Protein AF-0000000080331037 (afdb_homodimer)

Solvent-accessible surface area (backbone atoms only — not comparable to full-atom values): 15754 Å² total; per-residue (Å²): 131,96,55,60,88,68,38,43,70,21,78,83,81,69,44,78,41,51,54,84,48,36,45,81,24,84,86,36,93,84,35,42,45,84,40,35,49,70,56,44,50,52,52,47,52,46,49,48,40,32,72,73,62,70,38,52,64,68,58,50,52,48,53,33,56,62,38,72,45,22,8,64,44,77,64,66,49,57,38,75,34,81,37,58,38,89,85,80,52,50,70,77,51,41,20,23,68,45,52,49,50,21,40,58,44,43,64,74,32,40,65,31,24,42,34,45,20,33,41,71,73,67,54,58,66,55,56,67,74,47,62,101,81,66,78,81,68,86,130,130,95,55,61,89,68,37,43,71,20,80,84,82,69,44,77,40,54,55,84,49,37,45,80,23,84,86,36,95,84,34,42,44,84,42,35,46,70,56,44,52,52,52,47,52,46,49,47,40,31,72,72,59,71,38,50,67,67,56,50,51,49,52,32,53,62,38,71,44,22,8,62,46,77,64,67,49,58,39,76,34,80,38,57,38,89,86,79,50,49,69,74,51,41,19,23,69,45,54,49,50,20,40,58,44,44,65,74,34,39,64,31,25,43,33,44,21,33,40,71,72,68,54,59,66,53,60,66,74,50,57,99,73,64,74,81,71,84,128

Sequence (278 aa):
METPEGHKFCRSCGEVKPHSEWHRNATASDGLSTSCKVCRAAKGRAGHLKRQYGMTEAERDEMIASQGGVCCVCLSAPATQVDHCHETGRVRGVLCFNCNSAIGKLGDDPGAARRVADYLEGNVWKPTLVAPGVYQLPSMETPEGHKFCRSCGEVKPHSEWHRNATASDGLSTSCKVCRAAKGRAGHLKRQYGMTEAERDEMIASQGGVCCVCLSAPATQVDHCHETGRVRGVLCFNCNSAIGKLGDDPGAARRVADYLEGNVWKPTLVAPGVYQLPS

InterPro domains:
  IPR004211 Recombination endonuclease VII [PF02945] (48-121)
  IPR038563 Recombination endonuclease VII superfamily [G3DSA:3.40.1800.10] (53-123)
  IPR044925 His-Me finger superfamily [SSF54060] (50-123)

Foldseek 3Di:
DDAPPQWDAAPQVGDIGGQVQFDADCPDPVRTDNHGVVVVVVVVVQVVCCVQQVDGPVRQVVLCVVLVQAAVPPSPHGFDAFAADPVPSHTDGTHDPVVNVVCVVQVVDVVSVVQVVCVVVVVHPPVPPPDPDDPDDDD/DDAPPQWDAAPQVGDIGGQVQFDADCPDPVRTDNHGVVVVVVVVVQVVCCVQQVDGPVRQVVLCVVLVQAAVPPSPHGFDAFAADPVPSHTDGTHDPVVNVVCVVQVVDVVSVVQVVCVVVVVHPPPPPPPVDDPDDDD

Nearest PDB structures (foldseek):
  1zbd-assembly1_B  TM=6.860E-01  e=5.831E+00  Rattus norvegicus
  8jdm-assembly1_b  TM=3.999E-01  e=4.735E+00  Homo sapiens
  7pkq-assembly1_p  TM=2.664E-01  e=9.480E+00  Chlamydomonas reinhardtii
  1zbd-assembly1_B  TM=6.866E-01  e=5.816E+00  Rattus norvegicus
  7pkq-assembly1_p  TM=2.376E-01  e=9.458E+00  Chlamydomonas reinhardtii

Organism: NCBI:txid40318

Secondary structure (DSSP, 8-state):
----TTEEE-TTT--EEEGGGEEE-TTSTTSEEEEEHHHHHHHHHHHHHHHHHS--HHHHHHHHHHTTTB-TTTSSSB--EEEE-TTT--EEEEE-HHHHHHHHHTTT-HHHHHHHHHHHTT---------SS------/----TTEEE-TTT--EEEGGGEEE-TTSTTSEEEEEHHHHHHHHHHHHHHHHHS--HHHHHHHHHHTTTB-TTTSSSBP-EEEE-TTT--EEEEE-HHHHHHHHHTTT-HHHHHHHHHHHTT---------SS------

Radius of gyration: 28.43 Å; Cα contacts (8 Å, |Δi|>4): 387; chains: 2; bounding box: 66×82×52 Å

Structure (mmCIF, N/CA/C/O backbone):
data_AF-0000000080331037-model_v1
#
loop_
_entity.id
_entity.type
_entity.pdbx_description
1 polymer 'Membrane protein'
#
loop_
_atom_site.group_PDB
_atom_site.id
_atom_site.type_symbol
_atom_site.label_atom_id
_atom_site.label_alt_id
_atom_site.label_comp_id
_atom_site.label_asym_id
_atom_site.label_entity_id
_atom_site.label_seq_id
_atom_site.pdbx_PDB_ins_code
_atom_site.Cartn_x
_atom_site.Cartn_y
_atom_site.Cartn_z
_atom_site.occupancy
_atom_site.B_iso_or_equiv
_atom_site.auth_seq_id
_atom_site.auth_comp_id
_atom_site.auth_asym_id
_atom_site.auth_atom_id
_atom_site.pdbx_PDB_model_num
ATOM 1 N N . MET A 1 1 ? -21.828 43 8.891 1 65.06 1 MET A N 1
ATOM 2 C CA . MET A 1 1 ? -21.359 43.5 7.602 1 65.06 1 MET A CA 1
ATOM 3 C C . MET A 1 1 ? -22.391 43.219 6.508 1 65.06 1 MET A C 1
ATOM 5 O O . MET A 1 1 ? -23 42.156 6.465 1 65.06 1 MET A O 1
ATOM 9 N N . GLU A 1 2 ? -22.875 44.219 5.836 1 79.56 2 GLU A N 1
ATOM 10 C CA . GLU A 1 2 ? -23.875 44.062 4.785 1 79.56 2 GLU A CA 1
ATOM 11 C C . GLU A 1 2 ? -23.344 43.219 3.631 1 79.56 2 GLU A C 1
ATOM 13 O O . GLU A 1 2 ? -22.25 43.469 3.115 1 79.56 2 GLU A O 1
ATOM 18 N N . THR A 1 3 ? -23.828 42.031 3.395 1 86.56 3 THR A N 1
ATOM 19 C CA . THR A 1 3 ? -23.422 41.156 2.295 1 86.56 3 THR A CA 1
ATOM 20 C C . THR A 1 3 ? -24.5 41.094 1.213 1 86.56 3 THR A C 1
ATOM 22 O O . THR A 1 3 ? -25.688 41.188 1.513 1 86.56 3 THR A O 1
ATOM 25 N N . PRO A 1 4 ? -24 41.219 -0.035 1 92.19 4 PRO A N 1
ATOM 26 C CA . PRO A 1 4 ? -24.984 41.094 -1.123 1 92.19 4 PRO A CA 1
ATOM 27 C C . PRO A 1 4 ? -25.844 39.844 -0.998 1 92.19 4 PRO A C 1
ATOM 29 O O . PRO A 1 4 ? -25.469 38.906 -0.289 1 92.19 4 PRO A O 1
ATOM 32 N N . GLU A 1 5 ? -27 39.906 -1.613 1 92.5 5 GLU A N 1
ATOM 33 C CA . GLU A 1 5 ? -27.859 38.719 -1.636 1 92.5 5 GLU A CA 1
ATOM 34 C C . GLU A 1 5 ? -27.109 37.5 -2.162 1 92.5 5 GLU A C 1
ATOM 36 O O . GLU A 1 5 ? -26.375 37.594 -3.148 1 92.5 5 GLU A O 1
ATOM 41 N N . GLY A 1 6 ? -27.219 36.406 -1.523 1 95 6 GLY A N 1
ATOM 42 C CA . GLY A 1 6 ? -26.594 35.188 -1.974 1 95 6 GLY A CA 1
ATOM 43 C C . GLY A 1 6 ? -25.141 35.062 -1.565 1 95 6 GLY A C 1
ATOM 44 O O . GLY A 1 6 ? -24.438 34.156 -2.043 1 95 6 GLY A O 1
ATOM 45 N N . HIS A 1 7 ? -24.781 36 -0.836 1 97.38 7 HIS A N 1
ATOM 46 C CA . HIS A 1 7 ? -23.391 36 -0.393 1 97.38 7 HIS A CA 1
ATOM 47 C C . HIS A 1 7 ? -23.297 36 1.129 1 97.38 7 HIS A C 1
ATOM 49 O O . HIS A 1 7 ? -24.281 36.281 1.815 1 97.38 7 HIS A O 1
ATOM 55 N N . LYS A 1 8 ? -22.156 35.625 1.705 1 95.81 8 LYS A N 1
ATOM 56 C CA . LYS A 1 8 ? -21.906 35.562 3.143 1 95.81 8 LYS A CA 1
ATOM 57 C C . LYS A 1 8 ? -20.469 35.938 3.465 1 95.81 8 LYS A C 1
ATOM 59 O O . LYS A 1 8 ? -19.547 35.656 2.691 1 95.81 8 LYS A O 1
ATOM 64 N N . PHE A 1 9 ? -20.359 36.594 4.59 1 96.81 9 PHE A N 1
ATOM 65 C CA . PHE A 1 9 ? -19.047 37 5.059 1 96.81 9 PHE A CA 1
ATOM 66 C C . PHE A 1 9 ? -18.391 35.938 5.914 1 96.81 9 PHE A C 1
ATOM 68 O O . PHE A 1 9 ? -19.016 35.406 6.844 1 96.81 9 PHE A O 1
ATOM 75 N N . CYS A 1 10 ? -17.125 35.625 5.562 1 97.38 10 CYS A N 1
ATOM 76 C CA . CYS A 1 10 ? -16.375 34.656 6.363 1 97.38 10 CYS A CA 1
ATOM 77 C C . CYS A 1 10 ? -15.492 35.375 7.383 1 97.38 10 CYS A C 1
ATOM 79 O O . CYS A 1 10 ? -14.586 36.125 7.012 1 97.38 10 CYS A O 1
ATOM 81 N N . ARG A 1 11 ? -15.664 35.094 8.57 1 94 11 ARG A N 1
ATOM 82 C CA . ARG A 1 11 ? -14.914 35.75 9.625 1 94 11 ARG A CA 1
ATOM 83 C C . ARG A 1 11 ? -13.477 35.25 9.68 1 94 11 ARG A C 1
ATOM 85 O O . ARG A 1 11 ? -12.602 35.906 10.219 1 94 11 ARG A O 1
ATOM 92 N N . SER A 1 12 ? -13.203 34.094 9.148 1 95.56 12 SER A N 1
ATOM 93 C CA . SER A 1 12 ? -11.867 33.531 9.172 1 95.56 12 SER A CA 1
ATOM 94 C C . SER A 1 12 ? -10.961 34.188 8.133 1 95.56 12 SER A C 1
ATOM 96 O O . SER A 1 12 ? -9.844 34.594 8.453 1 95.56 12 SER A O 1
ATOM 98 N N . CYS A 1 13 ? -11.445 34.219 6.973 1 97.44 13 CYS A N 1
ATOM 99 C CA . CYS A 1 13 ? -10.578 34.781 5.938 1 97.44 13 CYS A CA 1
ATOM 100 C C . CYS A 1 13 ? -10.922 36.219 5.664 1 97.44 13 CYS A C 1
ATOM 102 O O . CYS A 1 13 ? -10.188 36.938 4.961 1 97.44 13 CYS A O 1
ATOM 104 N N . GLY A 1 14 ? -12.062 36.719 6.094 1 96.19 14 GLY A N 1
ATOM 105 C CA . GLY A 1 14 ? -12.445 38.125 5.973 1 96.19 14 GLY A CA 1
ATOM 106 C C . GLY A 1 14 ? -13.023 38.469 4.613 1 96.19 14 GLY A C 1
ATOM 107 O O . GLY A 1 14 ? -13.07 39.625 4.234 1 96.19 14 GLY A O 1
ATOM 108 N N . GLU A 1 15 ? -13.445 37.406 3.879 1 97.25 15 GLU A N 1
ATOM 109 C CA . GLU A 1 15 ? -13.945 37.656 2.525 1 97.25 15 GLU A CA 1
ATOM 110 C C . GLU A 1 15 ? -15.445 37.406 2.438 1 97.25 15 GLU A C 1
ATOM 112 O O . GLU A 1 15 ? -16 36.625 3.209 1 97.25 15 GLU A O 1
ATOM 117 N N . VAL A 1 16 ? -16.078 38.156 1.488 1 97.25 16 VAL A N 1
ATOM 118 C CA . VAL A 1 16 ? -17.469 37.906 1.121 1 97.25 16 VAL A CA 1
ATOM 119 C C . VAL A 1 16 ? -17.516 36.969 -0.082 1 97.25 16 VAL A C 1
ATOM 121 O O . VAL A 1 16 ? -16.953 37.25 -1.134 1 97.25 16 VAL A O 1
ATOM 124 N N . LYS A 1 17 ? -18.094 35.844 0.063 1 97.5 17 LYS A N 1
ATOM 125 C CA . LYS A 1 17 ? -18.141 34.812 -0.99 1 97.5 17 LYS A CA 1
ATOM 126 C C . LYS A 1 17 ? -19.562 34.312 -1.228 1 97.5 17 LYS A C 1
ATOM 128 O O . LYS A 1 17 ? -20.438 34.5 -0.369 1 97.5 17 LYS A O 1
ATOM 133 N N . PRO A 1 18 ? -19.797 33.75 -2.4 1 97.44 18 PRO A N 1
ATOM 134 C CA . PRO A 1 18 ? -21.125 33.188 -2.648 1 97.44 18 PRO A CA 1
ATOM 135 C C . PRO A 1 18 ? -21.469 32.031 -1.711 1 97.44 18 PRO A C 1
ATOM 137 O O . PRO A 1 18 ? -20.562 31.328 -1.23 1 97.44 18 PRO A O 1
ATOM 140 N N . HIS A 1 19 ? -22.719 31.734 -1.506 1 97 19 HIS A N 1
ATOM 141 C CA . HIS A 1 19 ? -23.219 30.688 -0.629 1 97 19 HIS A CA 1
ATOM 142 C C . HIS A 1 19 ? -22.703 29.312 -1.07 1 97 19 HIS A C 1
ATOM 144 O O . HIS A 1 19 ? -22.547 28.406 -0.245 1 97 19 HIS A O 1
ATOM 150 N N . SER A 1 20 ? -22.375 29.203 -2.289 1 97.56 20 SER A N 1
ATOM 151 C CA . SER A 1 20 ? -21.906 27.938 -2.828 1 97.56 20 SER A CA 1
ATOM 152 C C . SER A 1 20 ? -20.547 27.562 -2.256 1 97.56 20 SER A C 1
ATOM 154 O O . SER A 1 20 ? -20.125 26.406 -2.332 1 97.56 20 SER A O 1
ATOM 156 N N . GLU A 1 21 ? -19.891 28.484 -1.671 1 98.25 21 GLU A N 1
ATOM 157 C CA . GLU A 1 21 ? -18.562 28.234 -1.104 1 98.25 21 GLU A CA 1
ATOM 158 C C . GLU A 1 21 ? -18.656 27.844 0.365 1 98.25 21 GLU A C 1
ATOM 160 O O . GLU A 1 21 ? -17.641 27.75 1.057 1 98.25 21 GLU A O 1
ATOM 165 N N . TRP A 1 22 ? -19.938 27.484 0.741 1 98.06 22 TRP A N 1
ATOM 166 C CA . TRP A 1 22 ? -20.156 27.047 2.113 1 98.06 22 TRP A CA 1
ATOM 167 C C . TRP A 1 22 ? -20.766 25.656 2.145 1 98.06 22 TRP A C 1
ATOM 169 O O . TRP A 1 22 ? -21.516 25.281 1.238 1 98.06 22 TRP A O 1
ATOM 179 N N . HIS A 1 23 ? -20.406 24.953 3.184 1 97.75 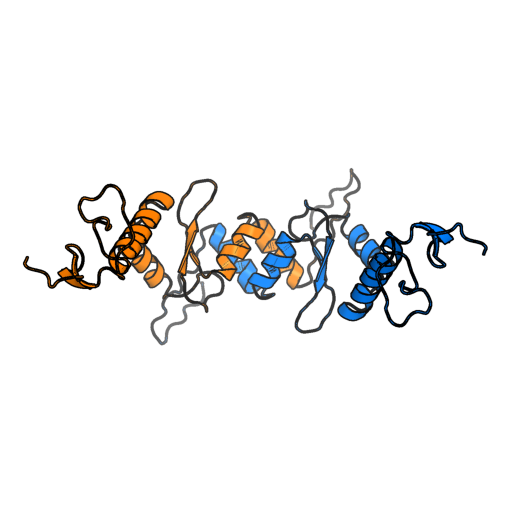23 HIS A N 1
ATOM 180 C CA . HIS A 1 23 ? -21.125 23.719 3.451 1 97.75 23 HIS A CA 1
ATOM 181 C C . HIS A 1 23 ? -22.484 23.984 4.078 1 97.75 23 HIS A C 1
ATOM 183 O O . HIS A 1 23 ? -22.672 25 4.742 1 97.75 23 HIS A O 1
ATOM 189 N N . ARG A 1 24 ? -23.344 23.094 3.826 1 96.25 24 ARG A N 1
ATOM 190 C CA . ARG A 1 24 ? -24.656 23.203 4.461 1 96.25 24 ARG A CA 1
ATOM 191 C C . ARG A 1 24 ? -24.578 22.812 5.934 1 96.25 24 ARG A C 1
ATOM 193 O O . ARG A 1 24 ? -23.781 21.953 6.32 1 96.25 24 ARG A O 1
ATOM 200 N N . ASN A 1 25 ? -25.297 23.641 6.68 1 97.25 25 ASN A N 1
ATOM 201 C CA . ASN A 1 25 ? -25.484 23.406 8.109 1 97.25 25 ASN A CA 1
ATOM 202 C C . ASN A 1 25 ? -26.922 23.672 8.539 1 97.25 25 ASN A C 1
ATOM 204 O O . ASN A 1 25 ? -27.328 24.828 8.727 1 97.25 25 ASN A O 1
ATOM 208 N N . ALA A 1 26 ? -27.609 22.641 8.789 1 95.88 26 ALA A N 1
ATOM 209 C CA . ALA A 1 26 ? -29.047 22.719 9 1 95.88 26 ALA A CA 1
ATOM 210 C C . ALA A 1 26 ? -29.375 23.422 10.312 1 95.88 26 ALA A C 1
ATOM 212 O O . ALA A 1 26 ? -30.484 23.938 10.492 1 95.88 26 ALA A O 1
ATOM 213 N N . THR A 1 27 ? -28.5 23.406 11.25 1 96.31 27 THR A N 1
ATOM 214 C CA . THR A 1 27 ? -28.766 23.969 12.578 1 96.31 27 THR A CA 1
ATOM 215 C C . THR A 1 27 ? -28.469 25.469 12.602 1 96.31 27 THR A C 1
ATOM 217 O O . THR A 1 27 ? -28.828 26.141 13.562 1 96.31 27 THR A O 1
ATOM 220 N N . ALA A 1 28 ? -27.859 25.875 11.633 1 95.5 28 ALA A N 1
ATOM 221 C CA . ALA A 1 28 ? -27.562 27.312 11.562 1 95.5 28 ALA A CA 1
ATOM 222 C C . ALA A 1 28 ? -28.781 28.094 11.078 1 95.5 28 ALA A C 1
ATOM 224 O O . ALA A 1 28 ? -29.594 27.578 10.305 1 95.5 28 ALA A O 1
ATOM 225 N N . SER A 1 29 ? -28.859 29.328 11.469 1 93.38 29 SER A N 1
ATOM 226 C CA . SER A 1 29 ? -29.984 30.172 11.125 1 93.38 29 SER A CA 1
ATOM 227 C C . SER A 1 29 ? -30.062 30.422 9.617 1 93.38 29 SER A C 1
ATOM 229 O O . SER A 1 29 ? -31.141 30.469 9.039 1 93.38 29 SER A O 1
ATOM 231 N N . ASP A 1 30 ? -28.938 30.469 8.969 1 92.5 30 ASP A N 1
ATOM 232 C CA . ASP A 1 30 ? -28.922 30.734 7.535 1 92.5 30 ASP A CA 1
ATOM 233 C C . ASP A 1 30 ? -28.703 29.438 6.75 1 92.5 30 ASP A C 1
ATOM 235 O O . ASP A 1 30 ? -28.531 29.469 5.531 1 92.5 30 ASP A O 1
ATOM 239 N N . GLY A 1 31 ? -28.469 28.375 7.465 1 95.56 31 GLY A N 1
ATOM 240 C CA . GLY A 1 31 ? -28.328 27.078 6.824 1 95.56 31 GLY A CA 1
ATOM 241 C C . GLY A 1 31 ? -26.922 26.781 6.363 1 95.56 31 GLY A C 1
ATOM 242 O O . GLY A 1 31 ? -26.688 25.844 5.605 1 95.56 31 GLY A O 1
ATOM 243 N N . LEU A 1 32 ? -26 27.641 6.684 1 97.25 32 LEU A N 1
ATOM 244 C CA . LEU A 1 32 ? -24.641 27.531 6.18 1 97.25 32 LEU A CA 1
ATOM 245 C C . LEU A 1 32 ? -23.641 27.422 7.332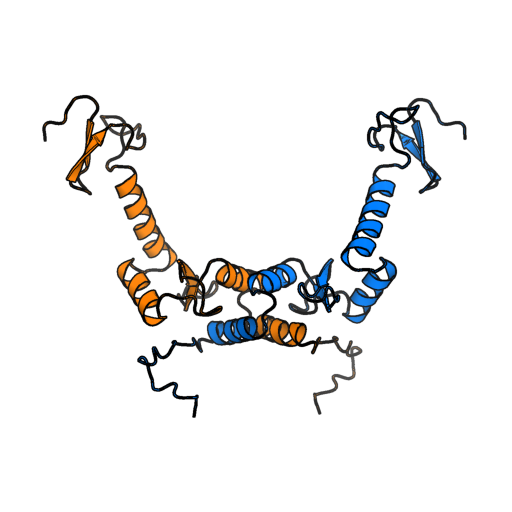 1 97.25 32 LEU A C 1
ATOM 247 O O . LEU A 1 32 ? -23.891 27.922 8.422 1 97.25 32 LEU A O 1
ATOM 251 N N . SER A 1 33 ? -22.562 26.766 7.117 1 96.69 33 SER A N 1
ATOM 252 C CA . SER A 1 33 ? -21.484 26.594 8.102 1 96.69 33 SER A CA 1
ATOM 253 C C . SER A 1 33 ? -20.906 27.938 8.523 1 96.69 33 SER A C 1
ATOM 255 O O . SER A 1 33 ? -21.141 28.953 7.875 1 96.69 33 SER A O 1
ATOM 257 N N . THR A 1 34 ? -20.188 27.953 9.625 1 93.56 34 THR A N 1
ATOM 258 C CA . THR A 1 34 ? -19.688 29.188 10.234 1 93.56 34 THR A CA 1
ATOM 259 C C . THR A 1 34 ? -18.562 29.781 9.398 1 93.56 34 THR A C 1
ATOM 261 O O . THR A 1 34 ? -18.297 30.984 9.469 1 93.56 34 THR A O 1
ATOM 264 N N . SER A 1 35 ? -17.922 28.828 8.695 1 96.88 35 SER A N 1
ATOM 265 C CA . SER A 1 35 ? -16.844 29.312 7.836 1 96.88 35 SER A CA 1
ATOM 266 C C . SER A 1 35 ? -16.938 28.703 6.438 1 96.88 35 SER A C 1
ATOM 268 O O . SER A 1 35 ? -17.641 27.719 6.227 1 96.88 35 SER A O 1
ATOM 270 N N . CYS A 1 36 ? -16.234 29.391 5.477 1 98.19 36 CYS A N 1
ATOM 271 C CA . CYS A 1 36 ? -16.281 28.938 4.094 1 98.19 36 CYS A CA 1
ATOM 272 C C . CYS A 1 36 ? -15.531 27.625 3.926 1 98.19 36 CYS A C 1
ATOM 274 O O . CYS A 1 36 ? -14.82 27.203 4.832 1 98.19 36 CYS A O 1
ATOM 276 N N . LYS A 1 37 ? -15.688 27.016 2.771 1 98.12 37 LYS A N 1
ATOM 277 C CA . LYS A 1 37 ? -15.117 25.703 2.506 1 98.12 37 LYS A CA 1
ATOM 278 C C . LYS A 1 37 ? -13.602 25.703 2.668 1 98.12 37 LYS A C 1
ATOM 280 O O . LYS A 1 37 ? -13.031 24.797 3.273 1 98.12 37 LYS A O 1
ATOM 285 N N . VAL A 1 38 ? -13.039 26.688 2.15 1 97.62 38 VAL A N 1
ATOM 286 C CA . VAL A 1 38 ? -11.586 26.797 2.176 1 97.62 38 VAL A CA 1
ATOM 287 C C . VAL A 1 38 ? -11.102 26.906 3.619 1 97.62 38 VAL A C 1
ATOM 289 O O . VAL A 1 38 ? -10.188 26.203 4.035 1 97.62 38 VAL A O 1
ATOM 292 N N . CYS A 1 39 ? -11.711 27.75 4.406 1 97.94 39 CYS A N 1
ATOM 293 C CA . CYS A 1 39 ? -11.32 27.969 5.789 1 97.94 39 CYS A CA 1
ATOM 294 C C . CYS A 1 39 ? -11.633 26.75 6.652 1 97.94 39 CYS A C 1
ATOM 296 O O . CYS A 1 39 ? -10.844 26.391 7.531 1 97.94 39 CYS A O 1
ATOM 298 N N . ARG A 1 40 ? -12.75 26.219 6.41 1 97.19 40 ARG A N 1
ATOM 299 C CA . ARG A 1 40 ? -13.102 25.016 7.164 1 97.19 40 ARG A CA 1
ATOM 300 C C . ARG A 1 40 ? -12.109 23.891 6.906 1 97.19 40 ARG A C 1
ATOM 302 O O . ARG A 1 40 ? -11.719 23.172 7.836 1 97.19 40 ARG A O 1
ATOM 309 N N . ALA A 1 41 ? -11.711 23.703 5.668 1 96.62 41 ALA A N 1
ATOM 310 C CA . ALA A 1 41 ? -10.734 22.672 5.32 1 96.62 41 ALA A CA 1
ATOM 311 C C . ALA A 1 41 ? -9.406 22.922 6.027 1 96.62 41 ALA A C 1
ATOM 313 O O . ALA A 1 41 ? -8.781 22 6.547 1 96.62 41 ALA A O 1
ATOM 314 N N . ALA A 1 42 ? -9.047 24.141 6.023 1 96.12 42 ALA A N 1
ATOM 315 C CA . ALA A 1 42 ? -7.793 24.5 6.676 1 96.12 42 ALA A CA 1
ATOM 316 C C . ALA A 1 42 ? -7.855 24.234 8.18 1 96.12 42 ALA A C 1
ATOM 318 O O . ALA A 1 42 ? -6.918 23.672 8.75 1 96.12 42 ALA A O 1
ATOM 319 N N . LYS A 1 43 ? -8.891 24.641 8.781 1 95.69 43 LYS A N 1
ATOM 320 C CA . LYS A 1 43 ? -9.078 24.391 10.203 1 95.69 43 LYS A CA 1
ATOM 321 C C . LYS A 1 43 ? -9.109 22.891 10.5 1 95.69 43 LYS A C 1
ATOM 323 O O . LYS A 1 43 ? -8.57 22.453 11.508 1 95.69 43 LYS A O 1
ATOM 328 N N . GLY A 1 44 ? -9.766 22.203 9.633 1 96.12 44 GLY A N 1
ATOM 329 C CA . GLY A 1 44 ? -9.828 20.766 9.773 1 96.12 44 GLY A CA 1
ATOM 330 C C . GLY A 1 44 ? -8.461 20.109 9.727 1 96.12 44 GLY A C 1
ATOM 331 O O . GLY A 1 44 ? -8.156 19.234 10.547 1 96.12 44 GLY A O 1
ATOM 332 N N . ARG A 1 45 ? -7.699 20.453 8.828 1 94.44 45 ARG A N 1
ATOM 333 C CA . ARG A 1 45 ? -6.359 19.891 8.68 1 94.44 45 ARG A CA 1
ATOM 334 C C . ARG A 1 45 ? -5.504 20.188 9.906 1 94.44 45 ARG A C 1
ATOM 336 O O . ARG A 1 45 ? -4.816 19.312 10.422 1 94.44 45 ARG A O 1
ATOM 343 N N . ALA A 1 46 ? -5.551 21.422 10.344 1 95.62 46 ALA A N 1
ATOM 344 C CA . ALA A 1 46 ? -4.797 21.828 11.531 1 95.62 46 ALA A CA 1
ATOM 345 C C . ALA A 1 46 ? -5.266 21.062 12.766 1 95.62 46 ALA A C 1
ATOM 347 O O . ALA A 1 46 ? -4.449 20.609 13.57 1 95.62 46 ALA A O 1
ATOM 348 N N . GLY A 1 47 ? -6.562 21.016 12.859 1 96.81 47 GLY A N 1
ATOM 349 C CA . GLY A 1 47 ? -7.117 20.266 13.984 1 96.81 47 GLY A CA 1
ATOM 350 C C . GLY A 1 47 ? -6.746 18.797 13.969 1 96.81 47 GLY A C 1
ATOM 351 O O . GLY A 1 47 ? -6.434 18.234 15.016 1 96.81 47 GLY A O 1
ATOM 352 N N . HIS A 1 48 ? -6.844 18.234 12.867 1 95.75 48 HIS A N 1
ATOM 353 C CA . HIS A 1 48 ? -6.461 16.828 12.734 1 95.75 48 HIS A CA 1
ATOM 354 C C . HIS A 1 48 ? -5.008 16.609 13.141 1 95.75 48 HIS A C 1
ATOM 356 O O . HIS A 1 48 ? -4.703 15.688 13.898 1 95.75 48 HIS A O 1
ATOM 362 N N . LEU A 1 49 ? -4.141 17.406 12.609 1 96.5 49 LEU A N 1
ATOM 363 C CA . LEU A 1 49 ? -2.715 17.328 12.922 1 96.5 49 LEU A CA 1
ATOM 364 C C . LEU A 1 49 ? -2.482 17.391 14.422 1 96.5 49 LEU A C 1
ATOM 366 O O . LEU A 1 49 ? -1.718 16.578 14.969 1 96.5 49 LEU A O 1
ATOM 370 N N . LYS A 1 50 ? -3.145 18.266 15.109 1 96.38 50 LYS A N 1
ATOM 371 C CA . LYS A 1 50 ? -3.012 18.422 16.547 1 96.38 50 LYS A CA 1
ATOM 372 C C . LYS A 1 50 ? -3.561 17.188 17.281 1 96.38 50 LYS A C 1
ATOM 374 O O . LYS A 1 50 ? -2.922 16.672 18.203 1 96.38 50 LYS A O 1
ATOM 379 N N . ARG A 1 51 ? -4.656 16.766 16.875 1 96.12 51 ARG A N 1
ATOM 380 C CA . ARG A 1 51 ? -5.309 15.648 17.547 1 96.12 51 ARG A CA 1
ATOM 381 C C . ARG A 1 51 ? -4.523 14.352 17.344 1 96.12 51 ARG A C 1
ATOM 383 O O . ARG A 1 51 ? -4.348 13.57 18.281 1 96.12 51 ARG A O 1
ATOM 390 N N . GLN A 1 52 ? -4.023 14.148 16.188 1 94.88 52 GLN A N 1
ATOM 391 C CA . GLN A 1 52 ? -3.4 12.875 15.836 1 94.88 52 GLN A CA 1
ATOM 392 C C . GLN A 1 52 ? -1.947 12.836 16.297 1 94.88 52 GLN A C 1
ATOM 394 O O . GLN A 1 52 ? -1.47 11.797 16.766 1 94.88 52 GLN A O 1
ATOM 399 N N . TYR A 1 53 ? -1.282 13.977 16.219 1 95.62 53 TYR A N 1
ATOM 400 C CA . TYR A 1 53 ? 0.165 13.93 16.391 1 95.62 53 TYR A CA 1
ATOM 401 C C . TYR A 1 53 ? 0.612 14.883 17.5 1 95.62 53 TYR A C 1
ATOM 403 O O . TYR A 1 53 ? 1.795 14.93 17.844 1 95.62 53 TYR A O 1
ATOM 411 N N . GLY A 1 54 ? -0.307 15.781 17.953 1 94.88 54 GLY A N 1
ATOM 412 C CA . GLY A 1 54 ? 0.083 16.766 18.953 1 94.88 54 GLY A CA 1
ATOM 413 C C . GLY A 1 54 ? 0.997 17.844 18.406 1 94.88 54 GLY A C 1
ATOM 414 O O . GLY A 1 54 ? 1.852 18.359 19.125 1 94.88 54 GLY A O 1
ATOM 415 N N . MET A 1 55 ? 0.793 18.125 17.156 1 95.31 55 MET A N 1
ATOM 416 C CA . MET A 1 55 ? 1.697 19.062 16.484 1 95.31 55 MET A CA 1
ATOM 417 C C . MET A 1 55 ? 0.915 20.125 15.734 1 95.31 55 MET A C 1
ATOM 419 O O . MET A 1 55 ? -0.212 19.891 15.297 1 95.31 55 MET A O 1
ATOM 423 N N . THR A 1 56 ? 1.571 21.266 15.625 1 96.88 56 THR A N 1
ATOM 424 C CA . THR A 1 56 ? 1.001 22.344 14.828 1 96.88 56 THR A CA 1
ATOM 425 C C . THR A 1 56 ? 1.518 22.281 13.391 1 96.88 56 THR A C 1
ATOM 427 O O . THR A 1 56 ? 2.494 21.594 13.102 1 96.88 56 THR A O 1
ATOM 430 N N . GLU A 1 57 ? 0.83 23.016 12.547 1 96.94 57 GLU A N 1
ATOM 431 C CA . GLU A 1 57 ? 1.303 23.109 11.172 1 96.94 57 GLU A CA 1
ATOM 432 C C . GLU A 1 57 ? 2.703 23.719 11.109 1 96.94 57 GLU A C 1
ATOM 434 O O . GLU A 1 57 ? 3.52 23.328 10.273 1 96.94 57 GLU A O 1
ATOM 439 N N . ALA A 1 58 ? 2.938 24.688 11.93 1 96.94 58 ALA A N 1
ATOM 440 C CA . ALA A 1 58 ? 4.258 25.297 11.977 1 96.94 58 ALA A CA 1
ATOM 441 C C . ALA A 1 58 ? 5.324 24.281 12.375 1 96.94 58 ALA A C 1
ATOM 443 O O . ALA A 1 58 ? 6.414 24.25 11.789 1 96.94 58 ALA A O 1
ATOM 444 N N . GLU A 1 59 ? 5.078 23.484 13.336 1 96.25 59 GLU A N 1
ATOM 445 C CA . GLU A 1 59 ? 6 22.422 13.766 1 96.25 59 GLU A CA 1
ATOM 446 C C . GLU A 1 59 ? 6.238 21.422 12.648 1 96.25 59 GLU A C 1
ATOM 448 O O . GLU A 1 59 ? 7.371 20.984 12.43 1 96.25 59 GLU A O 1
ATOM 453 N N . ARG A 1 60 ? 5.203 21.062 11.984 1 96.75 60 ARG A N 1
ATOM 454 C CA . ARG A 1 60 ? 5.324 20.156 10.844 1 96.75 60 ARG A CA 1
ATOM 455 C C . ARG A 1 60 ? 6.219 20.75 9.758 1 96.75 60 ARG A C 1
ATOM 457 O O . ARG A 1 60 ? 7.102 20.078 9.234 1 96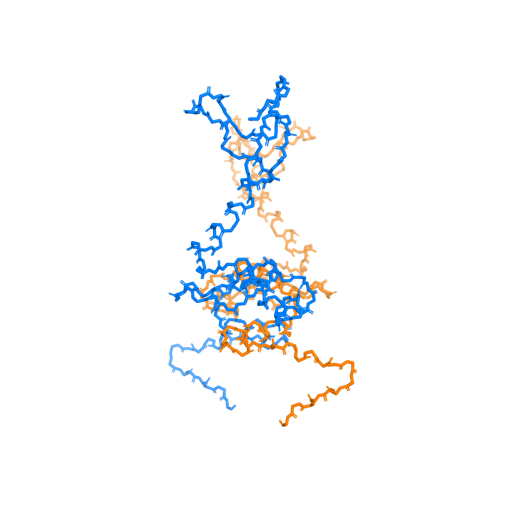.75 60 ARG A O 1
ATOM 464 N N . ASP A 1 61 ? 5.949 22.016 9.43 1 96.81 61 ASP A N 1
ATOM 465 C CA . ASP A 1 61 ? 6.727 22.688 8.391 1 96.81 61 ASP A CA 1
ATOM 466 C C . ASP A 1 61 ? 8.203 22.781 8.781 1 96.81 61 ASP A C 1
ATOM 468 O O . ASP A 1 61 ? 9.078 22.641 7.93 1 96.81 61 ASP A O 1
ATOM 472 N N . GLU A 1 62 ? 8.469 23 10.039 1 96 62 GLU A N 1
ATOM 473 C CA . GLU A 1 62 ? 9.844 23.016 10.531 1 96 62 GLU A CA 1
ATOM 474 C C . GLU A 1 62 ? 10.5 21.656 10.375 1 96 62 GLU A C 1
ATOM 476 O O . GLU A 1 62 ? 11.672 21.562 10 1 96 62 GLU A O 1
ATOM 481 N N . MET A 1 63 ? 9.812 20.688 10.656 1 94.56 63 MET A N 1
ATOM 482 C CA . MET A 1 63 ? 10.328 19.328 10.5 1 94.56 63 MET A CA 1
ATOM 483 C C . MET A 1 63 ? 10.656 19.047 9.047 1 94.56 63 MET A C 1
ATOM 485 O O . MET A 1 63 ? 11.719 18.5 8.742 1 94.56 63 MET A O 1
ATOM 489 N N . ILE A 1 64 ? 9.797 19.438 8.188 1 96.06 64 ILE A N 1
ATOM 490 C CA . ILE A 1 64 ? 10.023 19.25 6.762 1 96.06 64 ILE A CA 1
ATOM 491 C C . ILE A 1 64 ? 11.273 20.016 6.332 1 96.06 64 ILE A C 1
ATOM 493 O O . ILE A 1 64 ? 12.117 19.484 5.602 1 96.06 64 ILE A O 1
ATOM 497 N N . ALA A 1 65 ? 11.352 21.234 6.797 1 95.25 65 ALA A N 1
ATOM 498 C CA . ALA A 1 65 ? 12.516 22.047 6.461 1 95.25 65 ALA A CA 1
ATOM 499 C C . ALA A 1 65 ? 13.805 21.406 6.969 1 95.25 65 ALA A C 1
ATOM 501 O O . ALA A 1 65 ? 14.82 21.422 6.277 1 95.25 65 ALA A O 1
ATOM 502 N N . SER A 1 66 ? 13.781 20.859 8.117 1 92.81 66 SER A N 1
ATOM 503 C CA . SER A 1 66 ? 14.961 20.25 8.711 1 92.81 66 SER A CA 1
ATOM 504 C C . SER A 1 66 ? 15.406 19.016 7.922 1 92.81 66 SER A C 1
ATOM 506 O O . SER A 1 66 ? 16.562 18.609 8.016 1 92.81 66 SER A O 1
ATOM 508 N N . GLN A 1 67 ? 14.516 18.5 7.078 1 92.12 67 GLN A N 1
ATOM 509 C CA . GLN A 1 67 ? 14.812 17.344 6.25 1 92.12 67 GLN A CA 1
ATOM 510 C C . GLN A 1 67 ? 15.141 17.75 4.82 1 92.12 67 GLN A C 1
ATOM 512 O O . GLN A 1 67 ? 15.258 16.891 3.936 1 92.12 67 GLN A O 1
ATOM 517 N N . GLY A 1 68 ? 15.141 19.016 4.656 1 93.19 68 GLY A N 1
ATOM 518 C CA . GLY A 1 68 ? 15.438 19.516 3.322 1 93.19 68 GLY A CA 1
ATOM 519 C C . GLY A 1 68 ? 14.234 19.484 2.396 1 93.19 68 GLY A C 1
ATOM 520 O O . GLY A 1 68 ? 14.391 19.5 1.173 1 93.19 68 GLY A O 1
ATOM 521 N N . GLY A 1 69 ? 13.031 19.297 2.961 1 96.31 69 GLY A N 1
ATOM 522 C CA . GLY A 1 69 ? 11.797 19.344 2.186 1 96.31 69 GLY A CA 1
ATOM 523 C C . GLY A 1 69 ? 11.453 18.031 1.526 1 96.31 69 GLY A C 1
ATOM 524 O O . GLY A 1 69 ? 10.414 17.906 0.873 1 96.31 69 GLY A O 1
ATOM 525 N N . VAL A 1 70 ? 12.336 17.031 1.747 1 96.38 70 VAL A N 1
ATOM 526 C CA . VAL A 1 70 ? 12.133 15.773 1.025 1 96.38 70 VAL A CA 1
ATOM 527 C C . VAL A 1 70 ? 11.93 14.633 2.02 1 96.38 70 VAL A C 1
ATOM 529 O O . VAL A 1 70 ? 12.203 14.781 3.211 1 96.38 70 VAL A O 1
ATOM 532 N N . CYS A 1 71 ? 11.414 13.562 1.558 1 97.06 71 CYS A N 1
ATOM 533 C CA . CYS A 1 71 ? 11.219 12.336 2.312 1 97.06 71 CYS A CA 1
ATOM 534 C C . CYS A 1 71 ? 12.547 11.82 2.873 1 97.06 71 CYS A C 1
ATOM 536 O O . CYS A 1 71 ? 13.539 11.734 2.148 1 97.06 71 CYS A O 1
ATOM 538 N N . CYS A 1 72 ? 12.555 11.43 4.082 1 93.25 72 CYS A N 1
ATOM 539 C CA . CYS A 1 72 ? 13.766 10.984 4.77 1 93.25 72 CYS A CA 1
ATOM 540 C C . CYS A 1 72 ? 14.18 9.594 4.301 1 93.25 72 CYS A C 1
ATOM 542 O O . CYS A 1 72 ? 15.297 9.148 4.578 1 93.25 72 CYS A O 1
ATOM 544 N N . VAL A 1 73 ? 13.406 8.93 3.523 1 96.38 73 VAL A N 1
ATOM 545 C CA . VAL A 1 73 ? 13.68 7.551 3.131 1 96.38 73 VAL A CA 1
ATOM 546 C C . VAL A 1 73 ? 14.141 7.512 1.674 1 96.38 73 VAL A C 1
ATOM 548 O O . VAL A 1 73 ? 15.281 7.141 1.385 1 96.38 73 VAL A O 1
ATOM 551 N N . CYS A 1 74 ? 13.258 7.988 0.813 1 96.56 74 CYS A N 1
ATOM 552 C CA . CYS A 1 74 ? 13.648 7.891 -0.589 1 96.56 74 CYS A CA 1
ATOM 553 C C . CYS A 1 74 ? 14.531 9.07 -0.994 1 96.56 74 CYS A C 1
ATOM 555 O O . CYS A 1 74 ? 15.195 9.023 -2.027 1 96.56 74 CYS A O 1
ATOM 557 N N . LEU A 1 75 ? 14.5 10.188 -0.253 1 94.44 75 LEU A N 1
ATOM 558 C CA . LEU A 1 75 ? 15.375 11.344 -0.395 1 94.44 75 LEU A CA 1
ATOM 559 C C . LEU A 1 75 ? 15.094 12.086 -1.7 1 94.44 75 LEU A C 1
ATOM 561 O O . LEU A 1 75 ? 15.938 12.836 -2.188 1 94.44 75 LEU A O 1
ATOM 565 N N . SER A 1 76 ? 13.977 11.891 -2.275 1 95.62 76 SER A N 1
ATOM 566 C CA . SER A 1 76 ? 13.703 12.5 -3.57 1 95.62 76 SER A CA 1
ATOM 567 C C . SER A 1 76 ? 12.305 13.109 -3.607 1 95.62 76 SER A C 1
ATOM 569 O O . SER A 1 76 ? 12.133 14.273 -3.984 1 95.62 76 SER A O 1
ATOM 571 N N . ALA A 1 77 ? 11.336 12.406 -3.189 1 97.94 77 ALA A N 1
ATOM 572 C CA . ALA A 1 77 ? 9.961 12.891 -3.24 1 97.94 77 ALA A CA 1
ATOM 573 C C . ALA A 1 77 ? 9.695 13.906 -2.133 1 97.94 77 ALA A C 1
ATOM 575 O O . ALA A 1 77 ? 10.359 13.898 -1.096 1 97.94 77 ALA A O 1
ATOM 576 N N . PRO A 1 78 ? 8.766 14.781 -2.34 1 98 78 PRO A N 1
ATOM 577 C CA . PRO A 1 78 ? 8.422 15.734 -1.28 1 98 78 PRO A CA 1
ATOM 578 C C . PRO A 1 78 ? 7.871 15.047 -0.029 1 98 78 PRO A C 1
ATOM 580 O O . PRO A 1 78 ? 7.137 14.062 -0.131 1 98 78 PRO A O 1
ATOM 583 N N . ALA A 1 79 ? 8.258 15.547 1.113 1 97.38 79 ALA A N 1
ATOM 584 C CA . ALA A 1 79 ? 7.742 15.086 2.398 1 97.38 79 ALA A CA 1
ATOM 585 C C . ALA A 1 79 ? 6.344 15.641 2.656 1 97.38 79 ALA A C 1
ATOM 587 O O . ALA A 1 79 ? 6.172 16.859 2.822 1 97.38 79 ALA A O 1
ATOM 588 N N . THR A 1 80 ? 5.355 14.719 2.727 1 97.38 80 THR A N 1
ATOM 589 C CA . THR A 1 80 ? 3.998 15.242 2.848 1 97.38 80 THR A CA 1
ATOM 590 C C . THR A 1 80 ? 3.207 14.461 3.893 1 97.38 80 THR A C 1
ATOM 592 O O . THR A 1 80 ? 2.143 14.898 4.332 1 97.38 80 THR A O 1
ATOM 595 N N . GLN A 1 81 ? 3.695 13.367 4.305 1 97.5 81 GLN A N 1
ATOM 596 C CA . GLN A 1 81 ? 2.984 12.5 5.238 1 97.5 81 GLN A CA 1
ATOM 597 C C . GLN A 1 81 ? 3.684 12.461 6.594 1 97.5 81 GLN A C 1
ATOM 599 O O . GLN A 1 81 ? 4.789 11.93 6.711 1 97.5 81 GLN A O 1
ATOM 604 N N . VAL A 1 82 ? 3.035 12.914 7.574 1 96.69 82 VAL A N 1
ATOM 605 C CA . VAL A 1 82 ? 3.584 12.797 8.922 1 96.69 82 VAL A CA 1
ATOM 606 C C . VAL A 1 82 ? 3.584 11.328 9.359 1 96.69 82 VAL A C 1
ATOM 608 O O . VAL A 1 82 ? 2.557 10.656 9.273 1 96.69 82 VAL A O 1
ATOM 611 N N . ASP A 1 83 ? 4.738 10.852 9.719 1 96.44 83 ASP A N 1
ATOM 612 C CA . ASP A 1 83 ? 4.898 9.477 10.188 1 96.44 83 ASP A CA 1
ATOM 613 C C . ASP A 1 83 ? 5.074 9.43 11.703 1 96.44 83 ASP A C 1
ATOM 615 O O . ASP A 1 83 ? 5.727 10.297 12.289 1 96.44 83 ASP A O 1
ATOM 619 N N . HIS A 1 84 ? 4.52 8.391 12.227 1 95.19 84 HIS A N 1
ATOM 620 C CA . HIS A 1 84 ? 4.652 8.219 13.664 1 95.19 84 HIS A CA 1
ATOM 621 C C . HIS A 1 84 ? 4.738 6.746 14.047 1 95.19 84 HIS A C 1
ATOM 623 O O . HIS A 1 84 ? 4.441 5.875 13.227 1 95.19 84 HIS A O 1
ATOM 629 N N . CYS A 1 85 ? 5.23 6.527 15.266 1 93.06 85 CYS A N 1
ATOM 630 C CA . CYS A 1 85 ? 5.246 5.18 15.82 1 93.06 85 CYS A CA 1
ATOM 631 C C . CYS A 1 85 ? 3.861 4.781 16.312 1 93.06 85 CYS A C 1
ATOM 633 O O . CYS A 1 85 ? 3.273 5.469 17.156 1 93.06 85 CYS A O 1
ATOM 635 N N . HIS A 1 86 ? 3.453 3.646 15.828 1 89.69 86 HIS A N 1
ATOM 636 C CA . HIS A 1 86 ? 2.092 3.24 16.156 1 89.69 86 HIS A CA 1
ATOM 637 C C . HIS A 1 86 ? 1.999 2.711 17.578 1 89.69 86 HIS A C 1
ATOM 639 O O . HIS A 1 86 ? 0.913 2.672 18.156 1 89.69 86 HIS A O 1
ATOM 645 N N . GLU A 1 87 ? 3.15 2.416 18.141 1 90.62 87 GLU A N 1
ATOM 646 C CA . GLU A 1 87 ? 3.164 1.926 19.516 1 90.62 87 GLU A CA 1
ATOM 647 C C . GLU A 1 87 ? 3.184 3.08 20.5 1 90.62 87 GLU A C 1
ATOM 649 O O . GLU A 1 87 ? 2.447 3.066 21.5 1 90.62 87 GLU A O 1
ATOM 654 N N . THR A 1 88 ? 3.914 4.098 20.312 1 91.38 88 THR A N 1
ATOM 655 C CA . THR A 1 88 ? 4.133 5.152 21.297 1 91.38 88 THR A CA 1
ATOM 656 C C . THR A 1 88 ? 3.389 6.422 20.891 1 91.38 88 THR A C 1
ATOM 658 O O . THR A 1 88 ? 3.166 7.305 21.734 1 91.38 88 THR A O 1
ATOM 661 N N . GLY A 1 89 ? 3.166 6.547 19.547 1 91.75 89 GLY A N 1
ATOM 662 C CA . GLY A 1 89 ? 2.531 7.754 19.047 1 91.75 89 GLY A CA 1
ATOM 663 C C . GLY A 1 89 ? 3.523 8.844 18.688 1 91.75 89 GLY A C 1
ATOM 664 O O . GLY A 1 89 ? 3.145 9.883 18.141 1 91.75 89 GLY A O 1
ATOM 665 N N . ARG A 1 90 ? 4.766 8.602 18.984 1 92.44 90 ARG A N 1
ATOM 666 C CA . ARG A 1 90 ? 5.785 9.617 18.75 1 92.44 90 ARG A CA 1
ATOM 667 C C . ARG A 1 90 ? 5.996 9.844 17.25 1 92.44 90 ARG A C 1
ATOM 669 O O . ARG A 1 90 ? 6.148 8.883 16.484 1 92.44 90 ARG A O 1
ATOM 676 N N . VAL A 1 91 ? 5.98 11.055 16.859 1 95.06 91 VAL A N 1
ATOM 677 C CA . VAL A 1 91 ? 6.246 11.406 15.477 1 95.06 91 VAL A CA 1
ATOM 678 C C . VAL A 1 91 ? 7.723 11.164 15.156 1 95.06 91 VAL A C 1
ATOM 680 O O . VAL A 1 91 ? 8.602 11.555 15.93 1 95.06 91 VAL A O 1
ATOM 683 N N . ARG A 1 92 ? 7.996 10.555 14.039 1 94.31 92 ARG A N 1
ATOM 684 C CA . ARG A 1 92 ? 9.375 10.266 13.648 1 94.31 92 ARG A CA 1
ATOM 685 C C . ARG A 1 92 ? 9.859 11.258 12.594 1 94.31 92 ARG A C 1
ATOM 687 O O . ARG A 1 92 ? 11.023 11.664 12.609 1 94.31 92 ARG A O 1
ATOM 694 N N . GLY A 1 93 ? 9.055 11.617 11.727 1 94.62 93 GLY A N 1
ATOM 695 C CA . GLY A 1 93 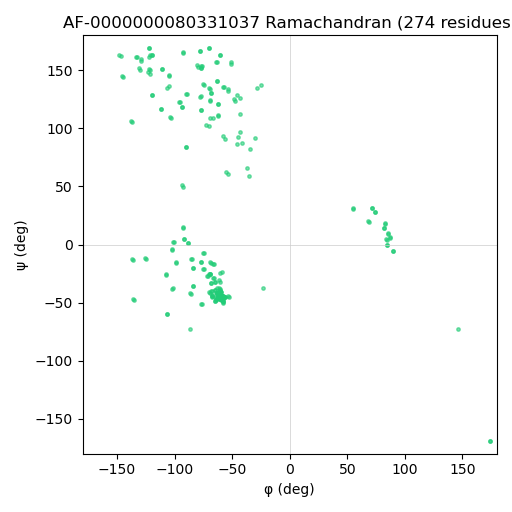? 9.391 12.5 10.625 1 94.62 93 GLY A CA 1
ATOM 696 C C . GLY A 1 93 ? 8.258 12.664 9.625 1 94.62 93 GLY A C 1
ATOM 697 O O . GLY A 1 93 ? 7.094 12.398 9.953 1 94.62 93 GLY A O 1
ATOM 698 N N . VAL A 1 94 ? 8.594 13.266 8.508 1 96.25 94 VAL A N 1
ATOM 699 C CA . VAL A 1 94 ? 7.637 13.422 7.41 1 96.25 94 VAL A CA 1
ATOM 700 C C . VAL A 1 94 ? 8.164 12.711 6.164 1 96.25 94 VAL A C 1
ATOM 702 O O . VAL A 1 94 ? 9.312 12.898 5.777 1 96.25 94 VAL A O 1
ATOM 705 N N . LEU A 1 95 ? 7.324 11.891 5.613 1 97.62 95 LEU A N 1
ATOM 706 C CA . LEU A 1 95 ? 7.711 11.031 4.496 1 97.62 95 LEU A CA 1
ATOM 707 C C . LEU A 1 95 ? 6.816 11.281 3.283 1 97.62 95 LEU A C 1
ATOM 709 O O . LEU A 1 95 ? 5.859 12.055 3.361 1 97.62 95 LEU A O 1
ATOM 713 N N . CYS A 1 96 ? 7.246 10.711 2.178 1 98.56 96 CYS A N 1
ATOM 714 C CA . CYS A 1 96 ? 6.316 10.672 1.053 1 98.56 96 CYS A CA 1
ATOM 715 C C . CYS A 1 96 ? 5.285 9.57 1.243 1 98.56 96 CYS A C 1
ATOM 717 O O . CYS A 1 96 ? 5.398 8.758 2.162 1 98.56 96 CYS A O 1
ATOM 719 N N . PHE A 1 97 ? 4.285 9.617 0.467 1 98.56 97 PHE A N 1
ATOM 720 C CA . PHE A 1 97 ? 3.193 8.664 0.62 1 98.56 97 PHE A CA 1
ATOM 721 C C . PHE A 1 97 ? 3.701 7.23 0.472 1 98.56 97 PHE A C 1
ATOM 723 O O . PHE A 1 97 ? 3.373 6.363 1.284 1 98.56 97 PHE A O 1
ATOM 730 N N . ASN A 1 98 ? 4.551 6.93 -0.511 1 98.62 98 ASN A N 1
ATOM 731 C CA . ASN A 1 98 ? 5.023 5.578 -0.796 1 98.62 98 ASN A CA 1
ATOM 732 C C . ASN A 1 98 ? 5.863 5.023 0.35 1 98.62 98 ASN A C 1
ATOM 734 O O . ASN A 1 98 ? 5.633 3.906 0.812 1 98.62 98 ASN A O 1
ATOM 738 N N . CYS A 1 99 ? 6.766 5.77 0.792 1 98.38 99 CYS A N 1
ATOM 739 C CA . CYS A 1 99 ? 7.648 5.301 1.855 1 98.38 99 CYS A CA 1
ATOM 740 C C . CYS A 1 99 ? 6.883 5.121 3.162 1 98.38 99 CYS A C 1
ATOM 742 O O . CYS A 1 99 ? 7.121 4.168 3.9 1 98.38 99 CYS A O 1
ATOM 744 N N . ASN A 1 100 ? 6.047 6.102 3.455 1 98.12 100 ASN A N 1
ATOM 745 C CA . ASN A 1 100 ? 5.223 5.965 4.648 1 98.12 100 ASN A CA 1
ATOM 746 C C . ASN A 1 100 ? 4.379 4.691 4.605 1 98.12 100 ASN A C 1
ATOM 748 O O . ASN A 1 100 ? 4.297 3.967 5.598 1 98.12 100 ASN A O 1
ATOM 752 N N . SER A 1 101 ? 3.756 4.441 3.449 1 98.38 101 SER A N 1
ATOM 753 C CA . SER A 1 101 ? 2.957 3.234 3.268 1 98.38 101 SER A CA 1
ATOM 754 C C . SER A 1 101 ? 3.814 1.979 3.383 1 98.38 101 SER A C 1
ATOM 756 O O . SER A 1 101 ? 3.381 0.975 3.949 1 98.38 101 SER A O 1
ATOM 758 N N . ALA A 1 102 ? 5 1.982 2.814 1 98.69 102 ALA A N 1
ATOM 759 C CA . ALA A 1 102 ? 5.906 0.838 2.887 1 98.69 102 ALA A CA 1
ATOM 760 C C . ALA A 1 102 ? 6.238 0.493 4.336 1 98.69 102 ALA A C 1
ATOM 762 O O . ALA A 1 102 ? 6.25 -0.681 4.715 1 98.69 102 ALA A O 1
ATOM 763 N N . ILE A 1 103 ? 6.523 1.518 5.105 1 97.69 103 ILE A N 1
ATOM 764 C CA . ILE A 1 103 ? 6.836 1.312 6.516 1 97.69 103 ILE A CA 1
ATOM 765 C C . ILE A 1 103 ? 5.668 0.605 7.203 1 97.69 103 ILE A C 1
ATOM 767 O O . ILE A 1 103 ? 5.871 -0.346 7.961 1 97.69 103 ILE A O 1
ATOM 771 N N . GLY A 1 104 ? 4.473 1.05 6.922 1 97.25 104 GLY A N 1
ATOM 772 C CA . GLY A 1 104 ? 3.301 0.39 7.477 1 97.25 104 GLY A CA 1
ATOM 773 C C . GLY A 1 104 ? 3.176 -1.062 7.055 1 97.25 104 GLY A C 1
ATOM 774 O O . GLY A 1 104 ? 2.863 -1.928 7.875 1 97.25 104 GLY A O 1
ATOM 775 N N . LYS A 1 105 ? 3.402 -1.311 5.859 1 98.12 105 LYS A N 1
ATOM 776 C CA . LYS A 1 105 ? 3.301 -2.664 5.324 1 98.12 105 LYS A CA 1
ATOM 777 C C . LYS A 1 105 ? 4.367 -3.576 5.926 1 98.12 105 LYS A C 1
ATOM 779 O O . LYS A 1 105 ? 4.156 -4.781 6.066 1 98.12 105 LYS A O 1
ATOM 784 N N . LEU A 1 106 ? 5.469 -3.025 6.293 1 97.94 106 LEU A N 1
ATOM 785 C CA . LEU A 1 106 ? 6.551 -3.797 6.895 1 97.94 106 LEU A CA 1
ATOM 786 C C . LEU A 1 106 ? 6.387 -3.877 8.406 1 97.94 106 LEU A C 1
ATOM 788 O O . LEU A 1 106 ? 7.258 -4.402 9.102 1 97.94 106 LEU A O 1
ATOM 792 N N . GLY A 1 107 ? 5.289 -3.26 8.922 1 96.19 107 GLY A N 1
ATOM 793 C CA . GLY A 1 107 ? 4.945 -3.369 10.328 1 96.19 107 GLY A CA 1
ATOM 794 C C . GLY A 1 107 ? 5.844 -2.543 11.227 1 96.19 107 GLY A C 1
ATOM 795 O O . GLY A 1 107 ? 6.133 -2.939 12.359 1 96.19 107 GLY A O 1
ATOM 796 N N . ASP A 1 108 ? 6.395 -1.47 10.75 1 95.44 108 ASP A N 1
ATOM 797 C CA . ASP A 1 108 ? 7.336 -0.642 11.5 1 95.44 108 ASP A CA 1
ATOM 798 C C . ASP A 1 108 ? 8.508 -1.473 12.016 1 95.44 108 ASP A C 1
ATOM 800 O O . ASP A 1 108 ? 9.031 -1.208 13.102 1 95.44 108 ASP A O 1
ATOM 804 N N . ASP A 1 109 ? 8.852 -2.484 11.281 1 96.56 109 ASP A N 1
ATOM 805 C CA . ASP A 1 109 ? 9.875 -3.426 11.734 1 96.56 109 ASP A CA 1
ATOM 806 C C . ASP A 1 109 ? 11.195 -3.189 11.008 1 96.56 109 ASP A C 1
ATOM 808 O O . ASP A 1 109 ? 11.344 -3.561 9.844 1 96.56 109 ASP A O 1
ATOM 812 N N . PRO A 1 110 ? 12.203 -2.652 11.781 1 96.88 110 PRO A N 1
ATOM 813 C CA . PRO A 1 110 ? 13.492 -2.447 11.117 1 96.88 110 PRO A CA 1
ATOM 814 C C . PRO A 1 110 ? 14.109 -3.75 10.609 1 96.88 110 PRO A C 1
ATOM 816 O O . PRO A 1 110 ? 14.812 -3.752 9.594 1 96.88 110 PRO A O 1
ATOM 819 N N . GLY A 1 111 ? 13.859 -4.852 11.266 1 96.69 111 GLY A N 1
ATOM 820 C CA . GLY A 1 111 ? 14.352 -6.141 10.797 1 96.69 111 GLY A CA 1
ATOM 821 C C . GLY A 1 111 ? 13.789 -6.535 9.445 1 96.69 111 GLY A C 1
ATOM 822 O O . GLY A 1 111 ? 14.531 -7.008 8.578 1 96.69 111 GLY A O 1
ATOM 823 N N . ALA A 1 112 ? 12.5 -6.34 9.336 1 97.31 112 ALA A N 1
ATOM 824 C CA . ALA A 1 112 ? 11.891 -6.625 8.039 1 97.31 112 ALA A CA 1
ATOM 825 C C . ALA A 1 112 ? 12.492 -5.758 6.945 1 97.31 112 ALA A C 1
ATOM 827 O O . ALA A 1 112 ? 12.742 -6.23 5.832 1 97.31 112 ALA A O 1
ATOM 828 N N . ALA A 1 113 ? 12.703 -4.496 7.246 1 97.88 113 ALA A N 1
ATOM 829 C CA . ALA A 1 113 ? 13.312 -3.596 6.273 1 97.88 113 ALA A CA 1
ATOM 830 C C . ALA A 1 113 ? 14.711 -4.066 5.887 1 97.88 113 ALA A C 1
ATOM 832 O O . ALA A 1 113 ? 15.078 -4.035 4.711 1 97.88 113 ALA A O 1
ATOM 833 N N . ARG A 1 114 ? 15.461 -4.523 6.875 1 97.12 114 ARG A N 1
ATOM 834 C CA . ARG A 1 114 ? 16.781 -5.047 6.582 1 97.12 114 ARG A CA 1
ATOM 835 C C . ARG A 1 114 ? 16.703 -6.301 5.715 1 97.12 114 ARG A C 1
ATOM 837 O O . ARG A 1 114 ? 17.516 -6.484 4.801 1 97.12 114 ARG A O 1
ATOM 844 N N . ARG A 1 115 ? 15.789 -7.055 5.992 1 96.81 115 ARG A N 1
ATOM 845 C CA . ARG A 1 115 ? 15.625 -8.266 5.195 1 96.81 115 ARG A CA 1
ATOM 846 C C . ARG A 1 115 ? 15.18 -7.934 3.775 1 96.81 115 ARG A C 1
ATOM 848 O O . ARG A 1 115 ? 15.523 -8.641 2.828 1 96.81 115 ARG A O 1
ATOM 855 N N . VAL A 1 116 ? 14.391 -6.867 3.592 1 97.75 116 VAL A N 1
ATOM 856 C CA . VAL A 1 116 ? 14.062 -6.41 2.246 1 97.75 116 VAL A CA 1
ATOM 857 C C . VAL A 1 116 ? 15.344 -6.086 1.48 1 97.75 116 VAL A C 1
ATOM 859 O O . VAL A 1 116 ? 15.508 -6.496 0.33 1 97.75 116 VAL A O 1
ATOM 862 N N . ALA A 1 117 ? 16.188 -5.32 2.148 1 96.94 117 ALA A N 1
ATOM 863 C CA . ALA A 1 117 ? 17.438 -4.961 1.488 1 96.94 117 ALA A CA 1
ATOM 864 C C . ALA A 1 117 ? 18.234 -6.203 1.092 1 96.94 117 ALA A C 1
ATOM 866 O O . ALA A 1 117 ? 18.672 -6.324 -0.051 1 96.94 117 ALA A O 1
ATOM 867 N N . ASP A 1 118 ? 18.359 -7.113 2.01 1 95.69 118 ASP A N 1
ATOM 868 C CA . ASP A 1 118 ? 19.062 -8.359 1.747 1 95.69 118 ASP A CA 1
ATOM 869 C C . ASP A 1 118 ? 18.406 -9.148 0.617 1 95.69 118 ASP A C 1
ATOM 871 O O . ASP A 1 118 ? 19.078 -9.664 -0.272 1 95.69 118 ASP A O 1
ATOM 875 N N . TYR A 1 119 ? 17.172 -9.266 0.671 1 95.44 119 TYR A N 1
ATOM 876 C CA . TYR A 1 119 ? 16.359 -9.977 -0.311 1 95.44 119 TYR A CA 1
ATOM 877 C C . TYR A 1 119 ? 16.578 -9.414 -1.71 1 95.44 119 TYR A C 1
ATOM 879 O O . TYR A 1 119 ? 16.812 -10.164 -2.658 1 95.44 119 TYR A O 1
ATOM 887 N N . LEU A 1 120 ? 16.578 -8.125 -1.798 1 95.44 120 LEU A N 1
ATOM 888 C CA . LEU A 1 120 ? 16.719 -7.473 -3.098 1 95.44 120 LEU A CA 1
ATOM 889 C C . LEU A 1 120 ? 18.125 -7.656 -3.645 1 95.44 120 LEU A C 1
ATOM 891 O O . LEU A 1 120 ? 18.328 -7.629 -4.859 1 95.44 120 LEU A O 1
ATOM 895 N N . GLU A 1 121 ? 19.016 -7.848 -2.744 1 93.62 121 GLU A N 1
ATOM 896 C CA . GLU A 1 121 ? 20.406 -8.008 -3.168 1 93.62 121 GLU A CA 1
ATOM 897 C C . GLU A 1 121 ? 20.75 -9.477 -3.393 1 93.62 121 GLU A C 1
ATOM 899 O O . GLU A 1 121 ? 21.906 -9.805 -3.717 1 93.62 121 GLU A O 1
ATOM 904 N N . GLY A 1 122 ? 19.75 -10.359 -3.279 1 87.88 122 GLY A N 1
ATOM 905 C CA . GLY A 1 122 ? 19.922 -11.773 -3.576 1 87.88 122 GLY A CA 1
ATOM 906 C C . GLY A 1 122 ? 20.469 -12.57 -2.404 1 87.88 122 GLY A C 1
ATOM 907 O O . GLY A 1 122 ? 20.922 -13.695 -2.572 1 87.88 122 GLY A O 1
ATOM 908 N N . ASN A 1 123 ? 20.5 -11.906 -1.301 1 70.94 123 ASN A N 1
ATOM 909 C CA . ASN A 1 123 ? 20.938 -12.586 -0.09 1 70.94 123 ASN A CA 1
ATOM 910 C C . ASN A 1 123 ? 19.766 -13.164 0.692 1 70.94 123 ASN A C 1
ATOM 912 O O . ASN A 1 123 ? 19.328 -12.578 1.681 1 70.94 123 ASN A O 1
ATOM 916 N N . VAL A 1 124 ? 18.891 -13.961 -0.125 1 63.66 124 VAL A N 1
ATOM 917 C CA . VAL A 1 124 ? 17.641 -14.445 0.439 1 63.66 124 VAL A CA 1
ATOM 918 C C . VAL A 1 124 ? 17.938 -15.367 1.619 1 63.66 124 VAL A C 1
ATOM 920 O O . VAL A 1 124 ? 18.938 -16.094 1.623 1 63.66 124 VAL A O 1
ATOM 923 N N . TRP A 1 125 ? 17.359 -14.883 2.709 1 57.56 125 TRP A N 1
ATOM 924 C CA . TRP A 1 125 ? 17.344 -15.781 3.859 1 57.56 125 TRP A CA 1
ATOM 925 C C . TRP A 1 125 ? 16.672 -17.109 3.512 1 57.56 125 TRP A C 1
ATOM 927 O O . TRP A 1 125 ? 15.625 -17.125 2.863 1 57.56 125 TRP A O 1
ATOM 937 N N . LYS A 1 126 ? 17.375 -18.078 3.064 1 54.34 126 LYS A N 1
ATOM 938 C CA . LYS A 1 126 ? 16.766 -19.406 3.072 1 54.34 126 LYS A CA 1
ATOM 939 C C . LYS A 1 126 ? 16.625 -19.938 4.496 1 54.34 126 LYS A C 1
ATOM 941 O O . LYS A 1 126 ? 17.594 -19.953 5.254 1 54.34 126 LYS A O 1
ATOM 946 N N . PRO A 1 127 ? 15.352 -19.812 4.934 1 48.59 127 PRO A N 1
ATOM 947 C CA . PRO A 1 127 ? 15.289 -20.391 6.277 1 48.59 127 PRO A CA 1
ATOM 948 C C . PRO A 1 127 ? 15.992 -21.734 6.371 1 48.59 127 PRO A C 1
ATOM 950 O O . PRO A 1 127 ? 15.867 -22.578 5.469 1 48.59 127 PRO A O 1
ATOM 953 N N . THR A 1 128 ? 17.266 -21.734 6.617 1 45.06 128 THR A N 1
ATOM 954 C CA . THR A 1 128 ? 17.719 -23.078 6.926 1 45.06 128 THR A CA 1
ATOM 955 C C . THR A 1 128 ? 16.641 -23.859 7.68 1 45.06 128 THR A C 1
ATOM 957 O O . THR A 1 128 ? 16.219 -23.453 8.758 1 45.06 128 THR A O 1
ATOM 960 N N . LEU A 1 129 ? 15.797 -24.344 6.848 1 41.06 129 LEU A N 1
ATOM 961 C CA . LEU A 1 129 ? 14.945 -25.266 7.594 1 41.06 129 LEU A CA 1
ATOM 962 C C . LEU A 1 129 ? 15.742 -26 8.672 1 41.06 129 LEU A C 1
ATOM 964 O O . LEU A 1 129 ? 16.594 -26.828 8.359 1 41.06 129 LEU A O 1
ATOM 968 N N . VAL A 1 130 ? 16.344 -25.219 9.586 1 38.03 130 VAL A N 1
ATOM 969 C CA . VAL A 1 130 ? 16.891 -26.062 10.648 1 38.03 130 VAL A CA 1
ATOM 970 C C . VAL A 1 130 ? 15.875 -27.141 11.023 1 38.03 130 VAL A C 1
ATOM 972 O O . VAL A 1 130 ? 14.688 -26.844 11.195 1 38.03 130 VAL A O 1
ATOM 975 N N . ALA A 1 131 ? 16.125 -28.422 10.758 1 35.59 131 ALA A N 1
ATOM 976 C CA . ALA A 1 131 ? 15.469 -29.5 11.492 1 35.59 131 ALA A CA 1
ATOM 977 C C . ALA A 1 131 ? 15.031 -29.031 12.875 1 35.59 131 ALA A C 1
ATOM 979 O O . ALA A 1 131 ? 15.633 -28.125 13.453 1 35.59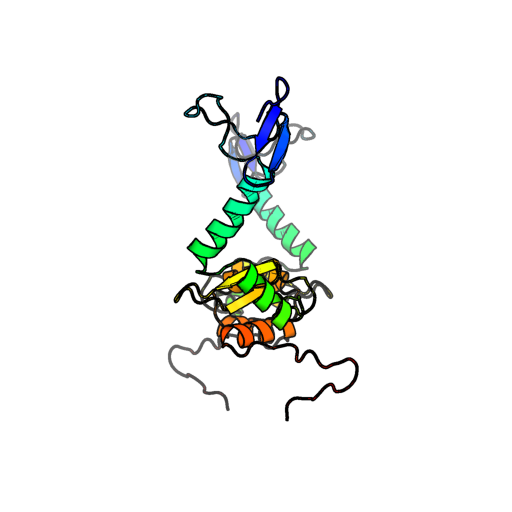 131 ALA A O 1
ATOM 980 N N . PRO A 1 132 ? 13.938 -29.266 13.469 1 29.53 132 PRO A N 1
ATOM 981 C CA . PRO A 1 132 ? 13.75 -29.266 14.922 1 29.53 132 PRO A CA 1
ATOM 982 C C . PRO A 1 132 ? 15.008 -29.672 15.68 1 29.53 132 PRO A C 1
ATOM 984 O O . PRO A 1 132 ? 15.547 -30.75 15.453 1 29.53 132 PRO A O 1
ATOM 987 N N . GLY A 1 133 ? 16.078 -28.688 16.203 1 33.88 133 GLY A N 1
ATOM 988 C CA . GLY A 1 133 ? 17.25 -28.656 17.062 1 33.88 133 GLY A CA 1
ATOM 989 C C . GLY A 1 133 ? 18.312 -27.672 16.594 1 33.88 133 GLY A C 1
ATOM 990 O O . GLY A 1 133 ? 19 -27.078 17.422 1 33.88 133 GLY A O 1
ATOM 991 N N . VAL A 1 134 ? 19.219 -27.812 15.406 1 33.38 134 VAL A N 1
ATOM 992 C CA . VAL A 1 134 ? 20.516 -27.172 15.25 1 33.38 134 VAL A CA 1
ATOM 993 C C . VAL A 1 134 ? 20.344 -25.812 14.586 1 33.38 134 VAL A C 1
ATOM 995 O O . VAL A 1 134 ? 19.844 -25.719 13.469 1 33.38 134 VAL A O 1
ATOM 998 N N . TYR A 1 135 ? 20.031 -24.703 15.227 1 33.72 135 TYR A N 1
ATOM 999 C CA . TYR A 1 135 ? 20.047 -23.281 14.898 1 33.72 135 TYR A CA 1
ATOM 1000 C C . TYR A 1 135 ? 21.438 -22.844 14.445 1 33.72 135 TYR A C 1
ATOM 1002 O O . TYR A 1 135 ? 22.375 -22.797 15.25 1 33.72 135 TYR A O 1
ATOM 1010 N N . GLN A 1 136 ? 22.094 -23.281 13.391 1 31.44 136 GLN A N 1
ATOM 1011 C CA . GLN A 1 136 ? 23.469 -22.797 13.227 1 31.44 136 GLN A CA 1
ATOM 1012 C C . GLN A 1 136 ? 23.484 -21.312 12.875 1 31.44 136 GLN A C 1
ATOM 1014 O O . GLN A 1 136 ? 22.766 -20.859 11.984 1 31.44 136 GLN A O 1
ATOM 1019 N N . LEU A 1 137 ? 23.906 -20.438 13.812 1 32 137 LEU A N 1
ATOM 1020 C CA . LEU A 1 137 ? 24.312 -19.031 13.781 1 32 137 LEU A CA 1
ATOM 1021 C C . LEU A 1 137 ? 25.312 -18.797 12.648 1 32 137 LEU A C 1
ATOM 1023 O O . LEU A 1 137 ? 26.109 -19.672 12.328 1 32 137 LEU A O 1
ATOM 1027 N N . PRO A 1 138 ? 25.062 -17.859 11.75 1 35.41 138 PRO A N 1
ATOM 1028 C CA . PRO A 1 138 ? 26.109 -17.578 10.773 1 35.41 138 PRO A CA 1
ATOM 1029 C C . PRO A 1 138 ? 27.5 -17.516 11.414 1 35.41 138 PRO A C 1
ATOM 1031 O O . PRO A 1 138 ? 27.625 -17.156 12.586 1 35.41 138 PRO A O 1
ATOM 1034 N N . SER A 1 139 ? 28.516 -18.359 10.836 1 28.66 139 SER A N 1
ATOM 1035 C CA . SER A 1 139 ? 29.906 -18.281 11.266 1 28.66 139 SER A CA 1
ATOM 1036 C C . SER A 1 139 ? 30.469 -16.875 11.078 1 28.66 139 SER A C 1
ATOM 1038 O O . SER A 1 139 ? 30.031 -16.141 10.195 1 28.66 139 SER A O 1
ATOM 1040 N N . MET B 1 1 ? -20.797 -37.625 -24.578 1 65.56 1 MET B N 1
ATOM 1041 C CA . MET B 1 1 ? -21.344 -38.094 -23.328 1 65.56 1 MET B CA 1
ATOM 1042 C C . MET B 1 1 ? -22.734 -37.531 -23.078 1 65.56 1 MET B C 1
ATOM 1044 O O . MET B 1 1 ? -22.984 -36.344 -23.344 1 65.56 1 MET B O 1
ATOM 1048 N N . GLU B 1 2 ? -23.75 -38.31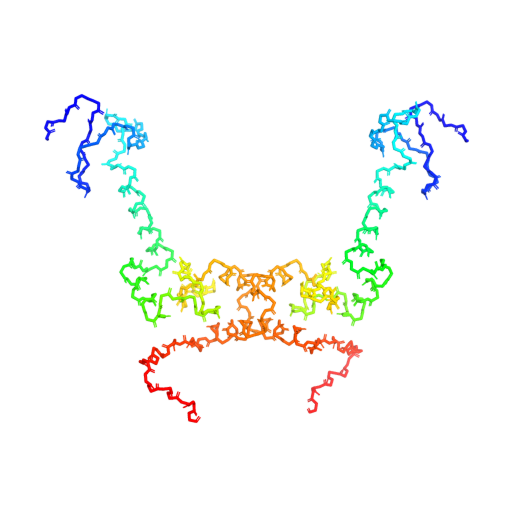2 -22.922 1 79.75 2 GLU B N 1
ATOM 1049 C CA . GLU B 1 2 ? -25.125 -37.844 -22.703 1 79.75 2 GLU B CA 1
ATOM 1050 C C . GLU B 1 2 ? -25.234 -37.062 -21.406 1 79.75 2 GLU B C 1
ATOM 1052 O O . GLU B 1 2 ? -24.766 -37.5 -20.359 1 79.75 2 GLU B O 1
ATOM 1057 N N . THR B 1 3 ? -25.453 -35.781 -21.438 1 86.69 3 THR B N 1
ATOM 1058 C CA . THR B 1 3 ? -25.625 -34.938 -20.25 1 86.69 3 THR B CA 1
ATOM 1059 C C . THR B 1 3 ? -27.094 -34.562 -20.062 1 86.69 3 THR B C 1
ATOM 1061 O O . THR B 1 3 ? -27.828 -34.375 -21.031 1 86.69 3 THR B O 1
ATOM 1064 N N . PRO B 1 4 ? -27.516 -34.656 -18.797 1 92.25 4 PRO B N 1
ATOM 1065 C CA . PRO B 1 4 ? -28.875 -34.188 -18.531 1 92.25 4 PRO B CA 1
ATOM 1066 C C . PRO B 1 4 ? -29.156 -32.781 -19.062 1 92.25 4 PRO B C 1
ATOM 1068 O O . PRO B 1 4 ? -28.219 -32.031 -19.328 1 92.25 4 PRO B O 1
ATOM 1071 N N . GLU B 1 5 ? -30.422 -32.531 -19.297 1 92.56 5 GLU B N 1
ATOM 1072 C CA . GLU B 1 5 ? -30.812 -31.203 -19.719 1 92.56 5 GLU B CA 1
ATOM 1073 C C . GLU B 1 5 ? -30.297 -30.141 -18.75 1 92.56 5 GLU B C 1
ATOM 1075 O O . GLU B 1 5 ? -30.359 -30.312 -17.531 1 92.56 5 GLU B O 1
ATOM 1080 N N . GLY B 1 6 ? -29.719 -29.125 -19.234 1 95.06 6 GLY B N 1
ATOM 1081 C CA . GLY B 1 6 ? -29.25 -28.016 -18.406 1 95.06 6 GLY B CA 1
ATOM 1082 C C . GLY B 1 6 ? -27.875 -28.266 -17.828 1 95.06 6 GLY B C 1
ATOM 1083 O O . GLY B 1 6 ? -27.422 -27.531 -16.938 1 95.06 6 GLY B O 1
ATOM 1084 N N . HIS B 1 7 ? -27.359 -29.344 -18.234 1 97.38 7 HIS B N 1
ATOM 1085 C CA . HIS B 1 7 ? -26.031 -29.688 -17.734 1 97.38 7 HIS B CA 1
ATOM 1086 C C . HIS B 1 7 ? -25.031 -29.844 -18.875 1 97.38 7 HIS B C 1
ATOM 1088 O O . HIS B 1 7 ? -25.422 -29.953 -20.031 1 97.38 7 HIS B O 1
ATOM 1094 N N . LYS B 1 8 ? -23.75 -29.812 -18.609 1 95.88 8 LYS B N 1
ATOM 1095 C CA . LYS B 1 8 ? -22.656 -29.922 -19.578 1 95.88 8 LYS B CA 1
ATOM 1096 C C . LYS B 1 8 ? -21.453 -30.656 -18.969 1 95.88 8 LYS B C 1
ATOM 1098 O O . LYS B 1 8 ? -21.172 -30.516 -17.781 1 95.88 8 LYS B O 1
ATOM 1103 N N . PHE B 1 9 ? -20.828 -31.391 -19.828 1 96.88 9 PHE B N 1
ATOM 1104 C CA . PHE B 1 9 ? -19.656 -32.156 -19.422 1 96.88 9 PHE B CA 1
ATOM 1105 C C . PHE B 1 9 ? -18.391 -31.328 -19.625 1 96.88 9 PHE B C 1
ATOM 1107 O O . PHE B 1 9 ? -18.156 -30.766 -20.703 1 96.88 9 PHE B O 1
ATOM 1114 N N . CYS B 1 10 ? -17.578 -31.266 -18.547 1 97.38 10 CYS B N 1
ATOM 1115 C CA . CYS B 1 10 ? -16.297 -30.578 -18.641 1 97.38 10 CYS B CA 1
ATOM 1116 C C . CYS B 1 10 ? -15.164 -31.562 -18.953 1 97.38 10 CYS B C 1
ATOM 1118 O O . CYS B 1 10 ? -14.883 -32.469 -18.156 1 97.38 10 CYS B O 1
ATOM 1120 N N . ARG B 1 11 ? -14.492 -31.359 -19.969 1 94.12 11 ARG B N 1
ATOM 1121 C CA . ARG B 1 11 ? -13.438 -32.281 -20.391 1 94.12 11 ARG B CA 1
ATOM 1122 C C . ARG B 1 11 ? -12.203 -32.125 -19.5 1 94.12 11 ARG B C 1
ATOM 1124 O O . ARG B 1 11 ? -11.359 -33 -19.438 1 94.12 11 ARG B O 1
ATOM 1131 N N . SER B 1 12 ? -12.062 -31.016 -18.844 1 95.62 12 SER B N 1
ATOM 1132 C CA . SER B 1 12 ? -10.906 -30.75 -17.984 1 95.62 12 SER B CA 1
ATOM 1133 C C . SER B 1 12 ? -11.008 -31.5 -16.672 1 95.62 12 SER B C 1
ATOM 1135 O O . SER B 1 12 ? -10.07 -32.188 -16.266 1 95.62 12 SER B O 1
ATOM 1137 N N . CYS B 1 13 ? -12.094 -31.344 -16.062 1 97.5 13 CYS B N 1
ATOM 1138 C CA . CYS B 1 13 ? -12.211 -31.984 -14.766 1 97.5 13 CYS B CA 1
ATOM 1139 C C . CYS B 1 13 ? -12.977 -33.312 -14.875 1 97.5 13 CYS B C 1
ATOM 1141 O O . CYS B 1 13 ? -13.016 -34.094 -13.922 1 97.5 13 CYS B O 1
ATOM 1143 N N . GLY B 1 14 ? -13.688 -33.562 -15.945 1 96.19 14 GLY B N 1
ATOM 1144 C CA . GLY B 1 14 ? -14.375 -34.812 -16.203 1 96.19 14 GLY B CA 1
ATOM 1145 C C . GLY B 1 14 ? -15.727 -34.875 -15.508 1 96.19 14 GLY B C 1
ATOM 1146 O O . GLY B 1 14 ? -16.266 -35.969 -15.328 1 96.19 14 GLY B O 1
ATOM 1147 N N . GLU B 1 15 ? -16.266 -33.719 -15.109 1 97.25 15 GLU B N 1
ATOM 1148 C CA . GLU B 1 15 ? -17.516 -33.719 -14.367 1 97.25 15 GLU B CA 1
ATOM 1149 C C . GLU B 1 15 ? -18.656 -33.125 -15.203 1 97.25 15 GLU B C 1
ATOM 1151 O O . GLU B 1 15 ? -18.422 -32.312 -16.094 1 97.25 15 GLU B O 1
ATOM 1156 N N . VAL B 1 16 ? -19.875 -33.625 -14.898 1 97.25 16 VAL B N 1
ATOM 1157 C CA . VAL B 1 16 ? -21.094 -33.031 -15.445 1 97.25 16 VAL B CA 1
ATOM 1158 C C . VAL B 1 16 ? -21.656 -32 -14.461 1 97.25 16 VAL B C 1
ATOM 1160 O O . VAL B 1 16 ? -21.922 -32.312 -13.305 1 97.25 16 VAL B O 1
ATOM 1163 N N . LYS B 1 17 ? -21.734 -30.781 -14.852 1 97.5 17 LYS B N 1
ATOM 1164 C CA . LYS B 1 17 ? -22.172 -29.703 -13.977 1 97.5 17 LYS B CA 1
ATOM 1165 C C . LYS B 1 17 ? -23.281 -28.875 -14.625 1 97.5 17 LYS B C 1
ATOM 1167 O O . LYS B 1 17 ? -23.453 -28.922 -15.844 1 97.5 17 LYS B O 1
ATOM 1172 N N . PRO B 1 18 ? -24.047 -28.156 -13.797 1 97.44 18 PRO B N 1
ATOM 1173 C CA . PRO B 1 18 ? -25.078 -27.281 -14.375 1 97.44 18 PRO B CA 1
ATOM 1174 C C . PRO B 1 18 ? -24.484 -26.172 -15.227 1 97.44 18 PRO B C 1
ATOM 1176 O O . PRO B 1 18 ? -23.344 -25.75 -14.992 1 97.44 18 PRO B O 1
ATOM 1179 N N . HIS B 1 19 ? -25.234 -25.625 -16.141 1 97.06 19 HIS B N 1
ATOM 1180 C CA . HIS B 1 19 ? -24.828 -24.562 -17.047 1 97.06 19 HIS B CA 1
ATOM 1181 C C . HIS B 1 19 ? -24.391 -23.328 -16.297 1 97.06 19 HIS B C 1
ATOM 1183 O O . HIS B 1 19 ? -23.562 -22.547 -16.766 1 97.06 19 HIS B O 1
ATOM 1189 N N . SER B 1 20 ? -24.859 -23.188 -15.109 1 97.62 20 SER B N 1
ATOM 1190 C CA . SER B 1 20 ? -24.547 -22.016 -14.305 1 97.62 20 SER B CA 1
ATOM 1191 C C . SER B 1 20 ? -23.078 -22.016 -13.883 1 97.62 20 SER B C 1
ATOM 1193 O O . SER B 1 20 ? -22.547 -20.984 -13.484 1 97.62 20 SER B O 1
ATOM 1195 N N . GLU B 1 21 ? -22.438 -23.109 -14.016 1 98.19 21 GLU B N 1
ATOM 1196 C CA . GLU B 1 21 ? -21.031 -23.219 -13.633 1 98.19 21 GLU B CA 1
ATOM 1197 C C . GLU B 1 21 ? -20.109 -22.938 -14.82 1 98.19 21 GLU B C 1
ATOM 1199 O O . GLU B 1 21 ? -18.906 -23.141 -14.727 1 98.19 21 GLU B O 1
ATOM 1204 N N . TRP B 1 22 ? -20.766 -22.359 -15.859 1 98.06 22 TRP B N 1
ATOM 1205 C CA . TRP B 1 22 ? -20 -22 -17.047 1 98.06 22 TRP B CA 1
ATOM 1206 C C . TRP B 1 22 ? -20.109 -20.5 -17.344 1 98.06 22 TRP B C 1
ATOM 1208 O O . TRP B 1 22 ? -21.141 -19.891 -17.062 1 98.06 22 TRP B O 1
ATOM 1218 N N . HIS B 1 23 ? -19.031 -20 -17.875 1 97.75 23 HIS B N 1
ATOM 1219 C CA . HIS B 1 23 ? -19.125 -18.656 -18.422 1 97.75 23 HIS B CA 1
ATOM 1220 C C . HIS B 1 23 ? -19.828 -18.656 -19.781 1 97.75 23 HIS B C 1
ATOM 1222 O O . HIS B 1 23 ? -19.812 -19.672 -20.484 1 97.75 23 HIS B O 1
ATOM 1228 N N . ARG B 1 24 ? -20.422 -17.578 -20.047 1 96.31 24 ARG B N 1
ATOM 1229 C CA . ARG B 1 24 ? -21.047 -17.422 -21.359 1 96.31 24 ARG B CA 1
ATOM 1230 C C . ARG B 1 24 ? -20 -17.203 -22.438 1 96.31 24 ARG B C 1
ATOM 1232 O O . ARG B 1 24 ? -18.953 -16.594 -22.188 1 96.31 24 ARG B O 1
ATOM 1239 N N . ASN B 1 25 ? -20.281 -17.906 -23.531 1 97.25 25 ASN B N 1
ATOM 1240 C CA . ASN B 1 25 ? -19.5 -17.766 -24.75 1 97.25 25 ASN B CA 1
ATOM 1241 C C . ASN B 1 25 ? -20.391 -17.719 -25.984 1 97.25 25 ASN B C 1
ATOM 1243 O O . ASN B 1 25 ? -20.844 -18.766 -26.469 1 97.25 25 ASN B O 1
ATOM 1247 N N . ALA B 1 26 ? -20.531 -16.594 -26.531 1 96 26 ALA B N 1
ATOM 1248 C CA . ALA B 1 26 ? -21.5 -16.359 -27.594 1 96 26 ALA B CA 1
ATOM 1249 C C . ALA B 1 26 ? -21.109 -17.078 -28.875 1 96 26 ALA B C 1
ATOM 1251 O O . ALA B 1 26 ? -21.953 -17.344 -29.734 1 96 26 ALA B O 1
ATOM 1252 N N . THR B 1 27 ? -19.859 -17.344 -29.078 1 96.38 27 THR B N 1
ATOM 1253 C CA . THR B 1 27 ? -19.375 -17.938 -30.328 1 96.38 27 THR B CA 1
ATOM 1254 C C . THR B 1 27 ? -19.5 -19.453 -30.281 1 96.38 27 THR B C 1
ATOM 1256 O O . THR B 1 27 ? -19.344 -20.125 -31.312 1 96.38 27 THR B O 1
ATOM 1259 N N . ALA B 1 28 ? -19.734 -19.906 -29.172 1 95.69 28 ALA B N 1
ATOM 1260 C CA . ALA B 1 28 ? -19.891 -21.359 -29.062 1 95.69 28 ALA B CA 1
ATOM 1261 C C . ALA B 1 28 ? -21.297 -21.797 -29.484 1 95.69 28 ALA B C 1
ATOM 1263 O O . ALA B 1 28 ? -22.25 -21.047 -29.328 1 95.69 28 ALA B O 1
ATOM 1264 N N . SER B 1 29 ? -21.391 -23.016 -29.922 1 93.5 29 SER B N 1
ATOM 1265 C CA . SER B 1 29 ? -22.672 -23.547 -30.406 1 93.5 29 SER B CA 1
ATOM 1266 C C . SER B 1 29 ? -23.688 -23.625 -29.281 1 93.5 29 SER B C 1
ATOM 1268 O O . SER B 1 29 ? -24.875 -23.391 -29.484 1 93.5 29 SER B O 1
ATOM 1270 N N . ASP B 1 30 ? -23.25 -23.875 -28.078 1 92.69 30 ASP B N 1
ATOM 1271 C CA . ASP B 1 30 ? -24.172 -24 -26.969 1 92.69 30 ASP B CA 1
ATOM 1272 C C . ASP B 1 30 ? -24.172 -22.734 -26.109 1 92.69 30 ASP B C 1
ATOM 1274 O O . ASP B 1 30 ? -24.797 -22.703 -25.047 1 92.69 30 ASP B O 1
ATOM 1278 N N . GLY B 1 31 ? -23.328 -21.828 -26.438 1 95.62 31 GLY B N 1
ATOM 1279 C CA . GLY B 1 31 ? -23.312 -20.547 -25.75 1 95.62 31 GLY B CA 1
ATOM 1280 C C . GLY B 1 31 ? -22.453 -20.562 -24.5 1 95.62 31 GLY B C 1
ATOM 1281 O O . GLY B 1 31 ? -22.516 -19.625 -23.688 1 95.62 31 GLY B O 1
ATOM 1282 N N . LEU B 1 32 ? -21.75 -21.625 -24.266 1 97.31 32 LEU B N 1
ATOM 1283 C CA . LEU B 1 32 ? -20.984 -21.781 -23.016 1 97.31 32 LEU B CA 1
ATOM 1284 C C . LEU B 1 32 ? -19.516 -22 -23.312 1 97.31 32 LEU B C 1
ATOM 1286 O O . LEU B 1 32 ? -19.141 -22.531 -24.359 1 97.31 32 LEU B O 1
ATOM 1290 N N . SER B 1 33 ? -18.672 -21.594 -22.422 1 96.75 33 SER B N 1
ATOM 1291 C CA . SER B 1 33 ? -17.234 -21.766 -22.531 1 96.75 33 SER B CA 1
ATOM 1292 C C . SER B 1 33 ? -16.844 -23.234 -22.609 1 96.75 33 SER B C 1
ATOM 1294 O O . SER B 1 33 ? -17.656 -24.109 -22.312 1 96.75 33 SER B O 1
ATOM 1296 N N . THR B 1 34 ? -15.633 -23.5 -23.047 1 93.56 34 THR B N 1
ATOM 1297 C CA . THR B 1 34 ? -15.172 -24.859 -23.312 1 93.56 34 THR B CA 1
ATOM 1298 C C . THR B 1 34 ? -14.969 -25.625 -22.016 1 93.56 34 THR B C 1
ATOM 1300 O O . THR B 1 34 ? -15.023 -26.859 -22 1 93.56 34 THR B O 1
ATOM 1303 N N . SER B 1 35 ? -14.688 -24.781 -20.984 1 96.94 35 SER B N 1
ATOM 1304 C CA . SER B 1 35 ? -14.508 -25.422 -19.672 1 96.94 35 SER B CA 1
ATOM 1305 C C . SER B 1 35 ? -15.297 -24.703 -18.594 1 96.94 35 SER B C 1
ATOM 1307 O O . SER B 1 35 ? -15.719 -23.562 -18.781 1 96.94 35 SER B O 1
ATOM 1309 N N . CYS B 1 36 ? -15.516 -25.453 -17.453 1 98.12 36 CYS B N 1
ATOM 1310 C CA . CYS B 1 36 ? -16.297 -24.875 -16.359 1 98.12 36 CYS B CA 1
ATOM 1311 C C . CYS B 1 36 ? -15.523 -23.766 -15.672 1 98.12 36 CYS B C 1
ATOM 1313 O O . CYS B 1 36 ? -14.32 -23.578 -15.914 1 98.12 36 CYS B O 1
ATOM 1315 N N . LYS B 1 37 ? -16.203 -23.031 -14.82 1 98.12 37 LYS B N 1
ATOM 1316 C CA . LYS B 1 37 ? -15.633 -21.859 -14.164 1 98.12 37 LYS B CA 1
ATOM 1317 C C . LYS B 1 37 ? -14.383 -22.219 -13.359 1 98.12 37 LYS B C 1
ATOM 1319 O O . LYS B 1 37 ? -13.375 -21.516 -13.414 1 98.12 37 LYS B O 1
ATOM 1324 N N . VAL B 1 38 ? -14.5 -23.266 -12.68 1 97.62 38 VAL B N 1
ATOM 1325 C CA . VAL B 1 38 ? -13.406 -23.688 -11.812 1 97.62 38 VAL B CA 1
ATOM 1326 C C . VAL B 1 38 ? -12.188 -24.047 -12.664 1 97.62 38 VAL B C 1
ATOM 1328 O O . VAL B 1 38 ? -11.078 -23.594 -12.375 1 97.62 38 VAL B O 1
ATOM 1331 N N . CYS B 1 39 ? -12.359 -24.781 -13.727 1 97.94 39 CYS B N 1
ATOM 1332 C CA . CYS B 1 39 ? -11.266 -25.203 -14.586 1 97.94 39 CYS B CA 1
ATOM 1333 C C . CYS B 1 39 ? -10.688 -24.031 -15.359 1 97.94 39 CYS B C 1
ATOM 1335 O O . CYS B 1 39 ? -9.469 -23.938 -15.539 1 97.94 39 CYS B O 1
ATOM 1337 N N . ARG B 1 40 ? -11.555 -23.219 -15.805 1 97.19 40 ARG B N 1
ATOM 1338 C CA . ARG B 1 40 ? -11.086 -22.047 -16.531 1 97.19 40 ARG B CA 1
ATOM 1339 C C . ARG B 1 40 ? -10.234 -21.156 -15.625 1 97.19 40 ARG B C 1
ATOM 1341 O O . ARG B 1 40 ? -9.203 -20.625 -16.062 1 97.19 40 ARG B O 1
ATOM 1348 N N . ALA B 1 41 ? -10.656 -20.953 -14.398 1 96.62 41 ALA B N 1
ATOM 1349 C CA . ALA B 1 41 ? -9.891 -20.156 -13.445 1 96.62 41 ALA B CA 1
ATOM 1350 C C . ALA B 1 41 ? -8.508 -20.766 -13.203 1 96.62 41 ALA B C 1
ATOM 1352 O O . ALA B 1 41 ? -7.504 -20.047 -13.164 1 96.62 41 ALA B O 1
ATOM 1353 N N . ALA B 1 42 ? -8.516 -22.016 -13.078 1 96.25 42 ALA B N 1
ATOM 1354 C CA . ALA B 1 42 ? -7.25 -22.719 -12.859 1 96.25 42 ALA B CA 1
ATOM 1355 C C . ALA B 1 42 ? -6.316 -22.562 -14.055 1 96.25 42 ALA B C 1
ATOM 1357 O O . ALA B 1 42 ? -5.129 -22.281 -13.891 1 96.25 42 ALA B O 1
ATOM 1358 N N . LYS B 1 43 ? -6.832 -22.781 -15.188 1 95.75 43 LYS B N 1
ATOM 1359 C CA . LYS B 1 43 ? -6.047 -22.609 -16.406 1 95.75 43 LYS B CA 1
ATOM 1360 C C . LYS B 1 43 ? -5.547 -21.188 -16.547 1 95.75 43 LYS B C 1
ATOM 1362 O O . LYS B 1 43 ? -4.414 -20.953 -16.984 1 95.75 43 LYS B O 1
ATOM 1367 N N . GLY B 1 44 ? -6.418 -20.297 -16.219 1 96.25 44 GLY B N 1
ATOM 1368 C CA . GLY B 1 44 ? -6.043 -18.891 -16.25 1 96.25 44 GLY B CA 1
ATOM 1369 C C . GLY B 1 44 ? -4.891 -18.547 -15.328 1 96.25 44 GLY B C 1
ATOM 1370 O O . GLY B 1 44 ? -3.959 -17.844 -15.727 1 96.25 44 GLY B O 1
ATOM 1371 N N . ARG B 1 45 ? -4.938 -19 -14.188 1 94.5 45 ARG B N 1
ATOM 1372 C CA . ARG B 1 45 ? -3.883 -18.75 -13.211 1 94.5 45 ARG B CA 1
ATOM 1373 C C . ARG B 1 45 ? -2.553 -19.328 -13.672 1 94.5 45 ARG B C 1
ATOM 1375 O O . ARG B 1 45 ? -1.516 -18.672 -13.586 1 94.5 45 ARG B O 1
ATOM 1382 N N . ALA B 1 46 ? -2.611 -20.547 -14.141 1 95.69 46 ALA B N 1
ATOM 1383 C CA . ALA B 1 46 ? -1.409 -21.219 -14.633 1 95.69 46 ALA B CA 1
ATOM 1384 C C . ALA B 1 46 ? -0.835 -20.469 -15.844 1 95.69 46 ALA B C 1
ATOM 1386 O O . ALA B 1 46 ? 0.38 -20.297 -15.945 1 95.69 46 ALA B O 1
ATOM 1387 N N . GLY B 1 47 ? -1.749 -20.125 -16.703 1 96.88 47 GLY B N 1
ATOM 1388 C CA . GLY B 1 47 ? -1.312 -19.391 -17.875 1 96.88 47 GLY B CA 1
ATOM 1389 C C . GLY B 1 47 ? -0.695 -18.047 -17.531 1 96.88 47 GLY B C 1
ATOM 1390 O O . GLY B 1 47 ? 0.312 -17.656 -18.125 1 96.88 47 GLY B O 1
ATOM 1391 N N . HIS B 1 48 ? -1.314 -17.391 -16.672 1 95.75 48 HIS B N 1
ATOM 1392 C CA . HIS B 1 48 ? -0.783 -16.109 -16.219 1 95.75 48 HIS B CA 1
ATOM 1393 C C . HIS B 1 48 ? 0.617 -16.266 -15.633 1 95.75 48 HIS B C 1
ATOM 1395 O O . HIS B 1 48 ? 1.525 -15.5 -15.977 1 95.75 48 HIS B O 1
ATOM 1401 N N . LEU B 1 49 ? 0.769 -17.188 -14.75 1 96.5 49 LEU B N 1
ATOM 1402 C CA . LEU B 1 49 ? 2.053 -17.469 -14.117 1 96.5 49 LEU B CA 1
ATOM 1403 C C . LEU B 1 49 ? 3.137 -17.688 -15.164 1 96.5 49 LEU B C 1
ATOM 1405 O O . LEU B 1 49 ? 4.234 -17.141 -15.062 1 96.5 49 LEU B O 1
ATOM 1409 N N . LYS B 1 50 ? 2.854 -18.438 -16.172 1 96.44 50 LYS B N 1
ATOM 1410 C CA . LYS B 1 50 ? 3.803 -18.734 -17.234 1 96.44 50 LYS B CA 1
ATOM 1411 C C . LYS B 1 50 ? 4.117 -17.5 -18.062 1 96.44 50 LYS B C 1
ATOM 1413 O O . LYS B 1 50 ? 5.285 -17.219 -18.344 1 96.44 50 LYS B O 1
ATOM 1418 N N . ARG B 1 51 ? 3.139 -16.797 -18.375 1 96.19 51 ARG B N 1
ATOM 1419 C CA . ARG B 1 51 ? 3.318 -15.625 -19.219 1 96.19 51 ARG B CA 1
ATOM 1420 C C . ARG B 1 51 ? 4.082 -14.531 -18.484 1 96.19 51 ARG B C 1
ATOM 1422 O O . ARG B 1 51 ? 4.973 -13.891 -19.062 1 96.19 51 ARG B O 1
ATOM 1429 N N . GLN B 1 52 ? 3.793 -14.359 -17.25 1 94.94 52 GLN B N 1
ATOM 1430 C CA . GLN B 1 52 ? 4.348 -13.234 -16.5 1 94.94 52 GLN B CA 1
ATOM 1431 C C . GLN B 1 52 ? 5.742 -13.562 -15.977 1 94.94 52 GLN B C 1
ATOM 1433 O O . GLN B 1 52 ? 6.629 -12.703 -15.969 1 94.94 52 GLN B O 1
ATOM 1438 N N . TYR B 1 53 ? 5.934 -14.812 -15.594 1 95.62 53 TYR B N 1
ATOM 1439 C CA . TYR B 1 53 ? 7.152 -15.109 -14.844 1 95.62 53 TYR B CA 1
ATOM 1440 C C . TYR B 1 53 ? 7.941 -16.234 -15.508 1 95.62 53 TYR B C 1
ATOM 1442 O O . TYR B 1 53 ? 9.031 -16.578 -15.055 1 95.62 53 TYR B O 1
ATOM 1450 N N . GLY B 1 54 ? 7.316 -16.938 -16.5 1 94.94 54 GLY B N 1
ATOM 1451 C CA . GLY B 1 54 ? 7.992 -18.062 -17.125 1 94.94 54 GLY B CA 1
ATOM 1452 C C . GLY B 1 54 ? 8.094 -19.266 -16.203 1 94.94 54 GLY B C 1
ATOM 1453 O O . GLY B 1 54 ? 9.062 -20.031 -16.281 1 94.94 54 GLY B O 1
ATOM 1454 N N . MET B 1 55 ? 7.098 -19.375 -15.367 1 95.31 55 MET B N 1
ATOM 1455 C CA . MET B 1 55 ? 7.148 -20.406 -14.344 1 95.31 55 MET B CA 1
ATOM 1456 C C . MET B 1 55 ? 5.859 -21.219 -14.32 1 95.31 55 MET B C 1
ATOM 1458 O O . MET B 1 55 ? 4.793 -20.703 -14.664 1 95.3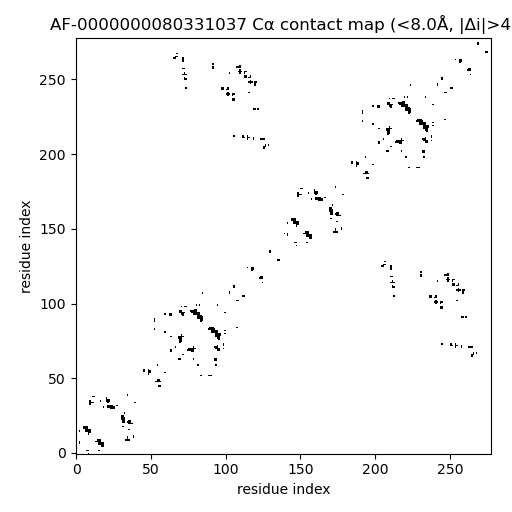1 55 MET B O 1
ATOM 1462 N N . THR B 1 56 ? 6.043 -22.469 -13.93 1 96.81 56 THR B N 1
ATOM 1463 C CA . THR B 1 56 ? 4.875 -23.312 -13.734 1 96.81 56 THR B CA 1
ATOM 1464 C C . THR B 1 56 ? 4.406 -23.266 -12.281 1 96.81 56 THR B C 1
ATOM 1466 O O . THR B 1 56 ? 5.133 -22.797 -11.406 1 96.81 56 THR B O 1
ATOM 1469 N N . GLU B 1 57 ? 3.188 -23.75 -12.094 1 97 57 GLU B N 1
ATOM 1470 C CA . GLU B 1 57 ? 2.686 -23.844 -10.727 1 97 57 GLU B CA 1
ATOM 1471 C C . GLU B 1 57 ? 3.572 -24.75 -9.875 1 97 57 GLU B C 1
ATOM 1473 O O . GLU B 1 57 ? 3.777 -24.484 -8.688 1 97 57 GLU B O 1
ATOM 1478 N N . ALA B 1 58 ? 4.035 -25.797 -10.453 1 96.94 58 ALA B N 1
ATOM 1479 C CA . ALA B 1 58 ? 4.926 -26.703 -9.734 1 96.94 58 ALA B CA 1
ATOM 1480 C C . ALA B 1 58 ? 6.211 -25.984 -9.32 1 96.94 58 ALA B C 1
ATOM 1482 O O . ALA B 1 58 ? 6.688 -26.156 -8.195 1 96.94 58 ALA B O 1
ATOM 1483 N N . GLU B 1 59 ? 6.805 -25.25 -10.172 1 96.31 59 GLU B N 1
ATOM 1484 C CA . GLU B 1 59 ? 8.008 -24.469 -9.867 1 96.31 59 GLU B CA 1
ATOM 1485 C C . GLU B 1 59 ? 7.742 -23.453 -8.766 1 96.31 59 GLU B C 1
ATOM 1487 O O . GLU B 1 59 ? 8.57 -23.281 -7.863 1 96.31 59 GLU B O 1
ATOM 1492 N N . ARG B 1 60 ? 6.625 -22.812 -8.844 1 96.88 60 ARG B N 1
ATOM 1493 C CA . ARG B 1 60 ? 6.23 -21.875 -7.801 1 96.88 60 ARG B CA 1
ATOM 1494 C C . ARG B 1 60 ? 6.109 -22.562 -6.449 1 96.88 60 ARG B C 1
ATOM 1496 O O . ARG B 1 60 ? 6.617 -22.062 -5.441 1 96.88 60 ARG B O 1
ATOM 1503 N N . ASP B 1 61 ? 5.426 -23.703 -6.453 1 96.88 61 ASP B N 1
ATOM 1504 C CA . ASP B 1 61 ? 5.23 -24.438 -5.215 1 96.88 61 ASP B CA 1
ATOM 1505 C C . ASP B 1 61 ? 6.566 -24.906 -4.629 1 96.88 61 ASP B C 1
ATOM 1507 O O . ASP B 1 61 ? 6.746 -24.906 -3.41 1 96.88 61 ASP B O 1
ATOM 1511 N N . GLU B 1 62 ? 7.484 -25.297 -5.473 1 96.12 62 GLU B N 1
ATOM 1512 C CA . GLU B 1 62 ? 8.82 -25.656 -5.02 1 96.12 62 GLU B CA 1
ATOM 1513 C C . GLU B 1 62 ? 9.539 -24.469 -4.395 1 96.12 62 GLU B C 1
ATOM 1515 O O . GLU B 1 62 ? 10.227 -24.609 -3.383 1 96.12 62 GLU B O 1
ATOM 1520 N N . MET B 1 63 ? 9.406 -23.406 -4.98 1 94.69 63 MET B N 1
ATOM 1521 C CA . MET B 1 63 ? 10.016 -22.188 -4.441 1 94.69 63 MET B CA 1
ATOM 1522 C C . MET B 1 63 ? 9.445 -21.875 -3.062 1 94.69 63 MET B C 1
ATOM 1524 O O . MET B 1 63 ? 10.195 -21.547 -2.137 1 94.69 63 MET B O 1
ATOM 1528 N N . ILE B 1 64 ? 8.18 -21.969 -2.941 1 96.19 64 ILE B N 1
ATOM 1529 C CA . ILE B 1 64 ? 7.527 -21.734 -1.661 1 96.19 64 ILE B CA 1
ATOM 1530 C C . ILE B 1 64 ? 8.039 -22.719 -0.621 1 96.19 64 ILE B C 1
ATOM 1532 O O . ILE B 1 64 ? 8.359 -22.344 0.508 1 96.19 64 ILE B O 1
ATOM 1536 N N . ALA B 1 65 ? 8.094 -23.953 -1.03 1 95.38 65 ALA B N 1
ATOM 1537 C CA . ALA B 1 65 ? 8.578 -25 -0.121 1 95.38 65 ALA B CA 1
ATOM 1538 C C . ALA B 1 65 ? 10.016 -24.703 0.317 1 95.38 65 ALA B C 1
ATOM 1540 O O . ALA B 1 65 ? 10.359 -24.906 1.484 1 95.38 65 ALA B O 1
ATOM 1541 N N . SER B 1 66 ? 10.828 -24.266 -0.563 1 92.94 66 SER B N 1
ATOM 1542 C CA . SER B 1 66 ? 12.227 -24 -0.262 1 92.94 66 SER B CA 1
ATOM 1543 C C . SER B 1 66 ? 12.367 -22.844 0.727 1 92.94 66 SER B C 1
ATOM 1545 O O . SER B 1 66 ? 13.391 -22.703 1.396 1 92.94 66 SER B O 1
ATOM 1547 N N . GLN B 1 67 ? 11.289 -22.062 0.883 1 92.25 67 GLN B N 1
ATOM 1548 C CA . GLN B 1 67 ? 11.273 -20.922 1.807 1 92.25 67 GLN B CA 1
ATOM 1549 C C . GLN B 1 67 ? 10.562 -21.297 3.107 1 92.25 67 GLN B C 1
ATOM 1551 O O . GLN B 1 67 ? 10.312 -20.422 3.945 1 92.25 67 GLN B O 1
ATOM 1556 N N . GLY B 1 68 ? 10.172 -22.516 3.125 1 93.25 68 GLY B N 1
ATOM 1557 C CA . GLY B 1 68 ? 9.477 -22.953 4.32 1 93.25 68 GLY B CA 1
ATOM 1558 C C . GLY B 1 68 ? 8.008 -22.578 4.324 1 93.25 68 GLY B C 1
ATOM 1559 O O . GLY B 1 68 ? 7.379 -22.531 5.383 1 93.25 68 GLY B O 1
ATOM 1560 N N . GLY B 1 69 ? 7.48 -22.172 3.158 1 96.44 69 GLY B N 1
ATOM 1561 C CA . GLY B 1 69 ? 6.066 -21.859 3.018 1 96.44 69 GLY B CA 1
ATOM 1562 C C . GLY B 1 69 ? 5.711 -20.453 3.434 1 96.44 69 GLY B C 1
ATOM 1563 O O . GLY B 1 69 ? 4.555 -20.047 3.338 1 96.44 69 GLY B O 1
ATOM 1564 N N . VAL B 1 70 ? 6.75 -19.703 3.873 1 96.38 70 VAL B N 1
ATOM 1565 C CA . VAL B 1 70 ? 6.457 -18.391 4.426 1 96.38 70 VAL B CA 1
ATOM 1566 C C . VAL B 1 70 ? 7.164 -17.312 3.604 1 96.38 70 VAL B C 1
ATOM 1568 O O . VAL B 1 70 ? 8.062 -17.625 2.814 1 96.38 70 VAL B O 1
ATOM 1571 N N . CYS B 1 71 ? 6.746 -16.125 3.744 1 97.12 71 CYS B N 1
ATOM 1572 C CA . CYS B 1 71 ? 7.34 -14.938 3.127 1 97.12 71 CYS B CA 1
ATOM 1573 C C . CYS B 1 71 ? 8.805 -14.797 3.521 1 97.12 71 CYS B C 1
ATOM 1575 O O . CYS B 1 71 ? 9.148 -14.891 4.703 1 97.12 71 CYS B O 1
ATOM 1577 N N . CYS B 1 72 ? 9.641 -14.5 2.602 1 93.62 72 CYS B N 1
ATOM 1578 C CA . CYS B 1 72 ? 11.078 -14.406 2.826 1 93.62 72 CYS B CA 1
ATOM 1579 C C . CYS B 1 72 ? 11.438 -13.117 3.561 1 93.62 72 CYS B C 1
ATOM 1581 O O . CYS B 1 72 ? 12.555 -12.969 4.051 1 93.62 72 CYS B O 1
ATOM 1583 N N . VAL B 1 73 ? 10.523 -12.242 3.75 1 96.5 73 VAL B N 1
ATOM 1584 C CA . VAL B 1 73 ? 10.812 -10.938 4.34 1 96.5 73 VAL B CA 1
ATOM 1585 C C . VAL B 1 73 ? 10.289 -10.891 5.77 1 96.5 73 VAL B C 1
ATOM 1587 O O . VAL B 1 73 ? 11.062 -10.773 6.723 1 96.5 73 VAL B O 1
ATOM 1590 N N . CYS B 1 74 ? 8.984 -11.078 5.891 1 96.69 74 CYS B N 1
ATOM 1591 C CA . CYS B 1 74 ? 8.453 -10.961 7.242 1 96.69 74 CYS B CA 1
ATOM 1592 C C . CYS B 1 74 ? 8.602 -12.281 8 1 96.69 74 CYS B C 1
ATOM 1594 O O . CYS B 1 74 ? 8.492 -12.305 9.227 1 96.69 74 CYS B O 1
ATOM 1596 N N . LEU B 1 75 ? 8.766 -13.414 7.309 1 94.56 75 LEU B N 1
ATOM 1597 C CA . LEU B 1 75 ? 9.078 -14.727 7.859 1 94.56 75 LEU B CA 1
ATOM 1598 C C . LEU B 1 75 ? 7.902 -15.266 8.664 1 94.56 75 LEU B C 1
ATOM 1600 O O . LEU B 1 75 ? 8.078 -16.156 9.508 1 94.56 75 LEU B O 1
ATOM 1604 N N . SER B 1 76 ? 6.746 -14.789 8.469 1 95.62 76 SER B N 1
ATOM 1605 C CA . SER B 1 76 ? 5.609 -15.211 9.273 1 95.62 76 SER B CA 1
ATOM 1606 C C . SER B 1 76 ? 4.383 -15.469 8.414 1 95.62 76 SER B C 1
ATOM 1608 O O . SER B 1 76 ? 3.75 -16.531 8.516 1 95.62 76 SER B O 1
ATOM 1610 N N . ALA B 1 77 ? 4.07 -14.594 7.535 1 98 77 ALA B N 1
ATOM 1611 C CA . ALA B 1 77 ? 2.877 -14.734 6.703 1 98 77 ALA B CA 1
ATOM 1612 C C . ALA B 1 77 ? 3.109 -15.75 5.586 1 98 77 ALA B C 1
ATOM 1614 O O . ALA B 1 77 ? 4.25 -15.977 5.176 1 98 77 ALA B O 1
ATOM 1615 N N . PRO B 1 78 ? 2.076 -16.359 5.117 1 98 78 PRO B N 1
ATOM 1616 C CA . PRO B 1 78 ? 2.234 -17.297 3.996 1 98 78 PRO B CA 1
ATOM 1617 C C . PRO B 1 78 ? 2.738 -16.609 2.729 1 98 78 PRO B C 1
ATOM 1619 O O . PRO B 1 78 ? 2.352 -15.469 2.439 1 98 78 PRO B O 1
ATOM 1622 N N . ALA B 1 79 ? 3.607 -17.281 2.016 1 97.5 79 ALA B N 1
ATOM 1623 C CA . ALA B 1 79 ? 4.102 -16.812 0.722 1 97.5 79 ALA B CA 1
ATOM 1624 C C . ALA B 1 79 ? 3.072 -17.047 -0.377 1 97.5 79 ALA B C 1
ATOM 1626 O O . ALA B 1 79 ? 2.762 -18.203 -0.708 1 97.5 79 ALA B O 1
ATOM 1627 N N . THR B 1 80 ? 2.578 -15.93 -0.966 1 97.44 80 THR B N 1
ATOM 1628 C CA . THR B 1 80 ? 1.5 -16.141 -1.927 1 97.44 80 THR B CA 1
ATOM 1629 C C . THR B 1 80 ? 1.714 -15.281 -3.172 1 97.44 80 THR B C 1
ATOM 1631 O O . THR B 1 80 ? 1.07 -15.5 -4.199 1 97.44 80 THR B O 1
ATOM 1634 N N . GLN B 1 81 ? 2.588 -14.367 -3.117 1 97.56 81 GLN B N 1
ATOM 1635 C CA . GLN B 1 81 ? 2.816 -13.438 -4.223 1 97.56 81 GLN B CA 1
ATOM 1636 C C . GLN B 1 81 ? 4.18 -13.672 -4.863 1 97.56 81 GLN B C 1
ATOM 1638 O O . GLN B 1 81 ? 5.215 -13.422 -4.246 1 97.56 81 GLN B O 1
ATOM 1643 N N . VAL B 1 82 ? 4.18 -14.039 -6.066 1 96.75 82 VAL B N 1
ATOM 1644 C CA . VAL B 1 82 ? 5.441 -14.164 -6.785 1 96.75 82 VAL B CA 1
ATOM 1645 C C . VAL B 1 82 ? 6.047 -12.781 -7.012 1 96.75 82 VAL B C 1
ATOM 1647 O O . VAL B 1 82 ? 5.375 -11.875 -7.516 1 96.75 82 VAL B O 1
ATOM 1650 N N . ASP B 1 83 ? 7.258 -12.625 -6.562 1 96.5 83 ASP B N 1
ATOM 1651 C CA . ASP B 1 83 ? 7.984 -11.367 -6.727 1 96.5 83 ASP B CA 1
ATOM 1652 C C . ASP B 1 83 ? 9.047 -11.484 -7.816 1 96.5 83 ASP B C 1
ATOM 1654 O O . ASP B 1 83 ? 9.688 -12.531 -7.957 1 96.5 83 ASP B O 1
ATOM 1658 N N . HIS B 1 84 ? 9.203 -10.367 -8.469 1 95.25 84 HIS B N 1
ATOM 1659 C CA . HIS B 1 84 ? 10.219 -10.359 -9.516 1 95.25 84 HIS B CA 1
ATOM 1660 C C . HIS B 1 84 ? 10.859 -8.984 -9.648 1 95.25 84 HIS B C 1
ATOM 1662 O O . HIS B 1 84 ? 10.344 -8 -9.109 1 95.25 84 HIS B O 1
ATOM 1668 N N . CYS B 1 85 ? 12.008 -8.992 -10.312 1 93.19 85 CYS B N 1
ATOM 1669 C CA . CYS B 1 85 ? 12.672 -7.734 -10.641 1 93.19 85 CYS B CA 1
ATOM 1670 C C . CYS B 1 85 ? 12.008 -7.07 -11.844 1 93.19 85 CYS B C 1
ATOM 1672 O O . CYS B 1 85 ? 11.898 -7.676 -12.914 1 93.19 85 CYS B O 1
ATOM 1674 N N . HIS B 1 86 ? 11.672 -5.844 -11.617 1 89.81 86 HIS B N 1
ATOM 1675 C CA . HIS B 1 86 ? 10.93 -5.16 -12.672 1 89.81 86 HIS B CA 1
ATOM 1676 C C . HIS B 1 86 ? 11.852 -4.742 -13.812 1 89.81 86 HIS B C 1
ATOM 1678 O O . HIS B 1 86 ? 11.391 -4.496 -14.93 1 89.81 86 HIS B O 1
ATOM 1684 N N . GLU B 1 87 ? 13.133 -4.773 -13.516 1 90.69 87 GLU B N 1
ATOM 1685 C CA . GLU B 1 87 ? 14.094 -4.414 -14.555 1 90.69 87 GLU B CA 1
ATOM 1686 C C . GLU B 1 87 ? 14.445 -5.625 -15.414 1 90.69 87 GLU B C 1
ATOM 1688 O O . GLU B 1 87 ? 14.492 -5.523 -16.641 1 90.69 87 GLU B O 1
ATOM 1693 N N . THR B 1 88 ? 14.648 -6.77 -14.891 1 91.5 88 THR B N 1
ATOM 1694 C CA . THR B 1 88 ? 15.164 -7.926 -15.617 1 91.5 88 THR B CA 1
ATOM 1695 C C . THR B 1 88 ? 14.062 -8.953 -15.852 1 91.5 88 THR B C 1
ATOM 1697 O O . THR B 1 88 ? 14.195 -9.828 -16.703 1 91.5 88 THR B O 1
ATOM 1700 N N . GLY B 1 89 ? 13.039 -8.898 -14.93 1 91.88 89 GLY B N 1
ATOM 1701 C CA . GLY B 1 89 ? 11.969 -9.875 -15.008 1 91.88 89 GLY B CA 1
ATOM 1702 C C . GLY B 1 89 ? 12.25 -11.133 -14.211 1 91.88 89 GLY B C 1
ATOM 1703 O O . GLY B 1 89 ? 11.383 -12 -14.086 1 91.88 89 GLY B O 1
ATOM 1704 N N . ARG B 1 90 ? 13.438 -11.203 -13.672 1 92.44 90 ARG B N 1
ATOM 1705 C CA . ARG B 1 90 ? 13.836 -12.406 -12.945 1 92.44 90 ARG B CA 1
ATOM 1706 C C . ARG B 1 90 ? 13.031 -12.547 -11.656 1 92.44 90 ARG B C 1
ATOM 1708 O O . ARG B 1 90 ? 12.914 -11.594 -10.883 1 92.44 90 ARG B O 1
ATOM 1715 N N . VAL B 1 91 ? 12.492 -13.695 -11.461 1 95.12 91 VAL B N 1
ATOM 1716 C CA . VAL B 1 91 ? 11.766 -13.992 -10.219 1 95.12 91 VAL B CA 1
ATOM 1717 C C . VAL B 1 91 ? 12.75 -14.07 -9.055 1 95.12 91 VAL B C 1
ATOM 1719 O O . VAL B 1 91 ? 13.797 -14.719 -9.164 1 95.12 91 VAL B O 1
ATOM 1722 N N . ARG B 1 92 ? 12.422 -13.43 -7.957 1 94.44 92 ARG B N 1
ATOM 1723 C CA . ARG B 1 92 ? 13.297 -13.438 -6.789 1 94.44 92 ARG B CA 1
ATOM 1724 C C . ARG B 1 92 ? 12.797 -14.422 -5.738 1 94.44 92 ARG B C 1
ATOM 1726 O O . ARG B 1 92 ? 13.602 -15.086 -5.078 1 94.44 92 ARG B O 1
ATOM 1733 N N . GLY B 1 93 ? 11.578 -14.523 -5.574 1 94.75 93 GLY B N 1
ATOM 1734 C CA . GLY B 1 93 ? 10.961 -15.359 -4.566 1 94.75 93 GLY B CA 1
ATOM 1735 C C . GLY B 1 93 ? 9.453 -15.18 -4.48 1 94.75 93 GLY B C 1
ATOM 1736 O O . GLY B 1 93 ? 8.828 -14.672 -5.422 1 94.75 93 GLY B O 1
ATOM 1737 N N . VAL B 1 94 ? 8.883 -15.742 -3.436 1 96.38 94 VAL B N 1
ATOM 1738 C CA . VAL B 1 94 ? 7.461 -15.586 -3.166 1 96.38 94 VAL B CA 1
ATOM 1739 C C . VAL B 1 94 ? 7.262 -14.914 -1.809 1 96.38 94 VAL B C 1
ATOM 1741 O O . VAL B 1 94 ? 7.867 -15.32 -0.813 1 96.38 94 VAL B O 1
ATOM 1744 N N . LEU B 1 95 ? 6.484 -13.875 -1.806 1 97.69 95 LEU B N 1
ATOM 1745 C CA . LEU B 1 95 ? 6.297 -13.039 -0.626 1 97.69 95 LEU B CA 1
ATOM 1746 C C . LEU B 1 95 ? 4.824 -12.977 -0.232 1 97.69 95 LEU B C 1
ATOM 1748 O O . LEU B 1 95 ? 3.965 -13.508 -0.938 1 97.69 95 LEU B O 1
ATOM 1752 N N . CYS B 1 96 ? 4.609 -12.43 0.941 1 98.62 96 CYS B N 1
ATOM 1753 C CA . CYS B 1 96 ? 3.23 -12.078 1.267 1 98.62 96 CYS B CA 1
ATOM 1754 C C . CYS B 1 96 ? 2.818 -10.789 0.57 1 98.62 96 CYS B C 1
ATOM 1756 O O . CYS B 1 96 ? 3.656 -10.094 -0.016 1 98.62 96 CYS B O 1
ATOM 1758 N N . PHE B 1 97 ? 1.585 -10.547 0.576 1 98.56 97 PHE B N 1
ATOM 1759 C CA . PHE B 1 97 ? 1.069 -9.383 -0.131 1 98.56 97 PHE B CA 1
ATOM 1760 C C . PHE B 1 97 ? 1.699 -8.102 0.404 1 98.56 97 PHE B C 1
ATOM 1762 O O . 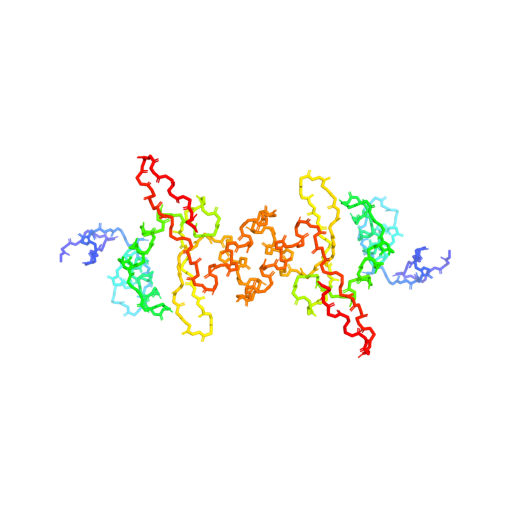PHE B 1 97 ? 2.141 -7.246 -0.37 1 98.56 97 PHE B O 1
ATOM 1769 N N . ASN B 1 98 ? 1.818 -7.914 1.717 1 98.62 98 ASN B N 1
ATOM 1770 C CA . ASN B 1 98 ? 2.318 -6.691 2.336 1 98.62 98 ASN B CA 1
ATOM 1771 C C . ASN B 1 98 ? 3.783 -6.445 1.987 1 98.62 98 ASN B C 1
ATOM 1773 O O . ASN B 1 98 ? 4.148 -5.344 1.569 1 98.62 98 ASN B O 1
ATOM 1777 N N . CYS B 1 99 ? 4.562 -7.41 2.127 1 98.44 99 CYS B N 1
ATOM 1778 C CA . CYS B 1 99 ? 5.988 -7.246 1.861 1 98.44 99 CYS B CA 1
ATOM 1779 C C . CYS B 1 99 ? 6.242 -7.004 0.378 1 98.44 99 CYS B C 1
ATOM 1781 O O . CYS B 1 99 ? 7.094 -6.191 0.014 1 98.44 99 CYS B O 1
ATOM 1783 N N . ASN B 1 100 ? 5.559 -7.781 -0.433 1 98.19 100 ASN B N 1
ATOM 1784 C CA . ASN B 1 100 ? 5.691 -7.559 -1.869 1 98.19 100 ASN B CA 1
ATOM 1785 C C . ASN B 1 100 ? 5.32 -6.129 -2.25 1 98.19 100 ASN B C 1
ATOM 1787 O O . ASN B 1 100 ? 6.031 -5.484 -3.027 1 98.19 100 ASN B O 1
ATOM 1791 N N . SER B 1 101 ? 4.199 -5.645 -1.696 1 98.38 101 SER B N 1
ATOM 1792 C CA . SER B 1 101 ? 3.764 -4.277 -1.945 1 98.38 101 SER B CA 1
ATOM 1793 C C . SER B 1 101 ? 4.777 -3.268 -1.414 1 98.38 101 SER B C 1
ATOM 1795 O O . SER B 1 101 ? 5.027 -2.238 -2.047 1 98.38 101 SER B O 1
ATOM 1797 N N . ALA B 1 102 ? 5.332 -3.498 -0.249 1 98.69 102 ALA B N 1
ATOM 1798 C CA . ALA B 1 102 ? 6.328 -2.605 0.334 1 98.69 102 ALA B CA 1
ATOM 1799 C C . ALA B 1 102 ? 7.543 -2.467 -0.581 1 98.69 102 ALA B C 1
ATOM 1801 O O . ALA B 1 102 ? 8.055 -1.362 -0.777 1 98.69 102 ALA B O 1
ATOM 1802 N N . ILE B 1 103 ? 7.988 -3.584 -1.089 1 97.75 103 ILE B N 1
ATOM 1803 C CA . ILE B 1 103 ? 9.125 -3.574 -1.999 1 97.75 103 ILE B CA 1
ATOM 1804 C C . ILE B 1 103 ? 8.82 -2.674 -3.195 1 97.75 103 ILE B C 1
ATOM 1806 O O . ILE B 1 103 ? 9.664 -1.862 -3.598 1 97.75 103 ILE B O 1
ATOM 1810 N N . GLY B 1 104 ? 7.641 -2.807 -3.742 1 97.19 104 GLY B N 1
ATOM 1811 C CA . GLY B 1 104 ? 7.238 -1.941 -4.84 1 97.19 104 GLY B CA 1
ATOM 1812 C C . GLY B 1 104 ? 7.223 -0.472 -4.465 1 97.19 104 GLY B C 1
ATOM 1813 O O . GLY B 1 104 ? 7.684 0.375 -5.234 1 97.19 104 GLY B O 1
ATOM 1814 N N . LYS B 1 105 ? 6.73 -0.195 -3.359 1 98.12 105 LYS B N 1
ATOM 1815 C CA . LYS B 1 105 ? 6.637 1.184 -2.889 1 98.12 105 LYS B CA 1
ATOM 1816 C C . LYS B 1 105 ? 8.023 1.773 -2.645 1 98.12 105 LYS B C 1
ATOM 1818 O O . LYS B 1 105 ? 8.227 2.98 -2.793 1 98.12 105 LYS B O 1
ATOM 1823 N N . LEU B 1 106 ? 8.953 0.958 -2.309 1 97.94 106 LEU B N 1
ATOM 1824 C CA . LEU B 1 106 ? 10.32 1.409 -2.062 1 97.94 106 LEU B CA 1
ATOM 1825 C C . LEU B 1 106 ? 11.133 1.402 -3.352 1 97.94 106 LEU B C 1
ATOM 1827 O O . LEU B 1 106 ? 12.344 1.648 -3.328 1 97.94 106 LEU B O 1
ATOM 1831 N N . GLY B 1 107 ? 10.469 1.03 -4.465 1 96.12 107 GLY B N 1
ATOM 1832 C CA . GLY B 1 107 ? 11.086 1.102 -5.777 1 96.12 107 GLY B CA 1
ATOM 1833 C C . GLY B 1 107 ? 12.125 0.019 -6.008 1 96.12 107 GLY B C 1
ATOM 1834 O O . GLY B 1 107 ? 13.125 0.246 -6.691 1 96.12 107 GLY B O 1
ATOM 1835 N N . ASP B 1 108 ? 12 -1.119 -5.371 1 95.44 108 ASP B N 1
ATOM 1836 C CA . ASP B 1 108 ? 12.977 -2.199 -5.461 1 95.44 108 ASP B CA 1
ATOM 1837 C C . ASP B 1 108 ? 14.375 -1.705 -5.094 1 95.44 108 ASP B C 1
ATOM 1839 O O . ASP B 1 108 ? 15.375 -2.17 -5.656 1 95.44 108 ASP B O 1
ATOM 1843 N N . ASP B 1 109 ? 14.438 -0.738 -4.234 1 96.56 109 ASP B N 1
ATOM 1844 C CA . ASP B 1 109 ? 15.703 -0.096 -3.9 1 96.56 109 ASP B CA 1
ATOM 1845 C C . ASP B 1 109 ? 16.219 -0.569 -2.543 1 96.56 109 ASP B C 1
ATOM 1847 O O . ASP B 1 109 ? 15.719 -0.148 -1.5 1 96.56 109 ASP B O 1
ATOM 1851 N N . PRO B 1 110 ? 17.328 -1.389 -2.586 1 96.94 110 PRO B N 1
ATOM 1852 C CA . PRO B 1 110 ? 17.859 -1.831 -1.293 1 96.94 110 PRO B CA 1
ATOM 1853 C C . PRO B 1 110 ? 18.312 -0.67 -0.415 1 96.94 110 PRO B C 1
ATOM 1855 O O . PRO B 1 110 ? 18.234 -0.749 0.813 1 96.94 110 PRO B O 1
ATOM 1858 N N . GLY B 1 111 ? 18.797 0.406 -0.99 1 96.69 111 GLY B N 1
ATOM 1859 C CA . GLY B 1 111 ? 19.172 1.579 -0.221 1 96.69 111 GLY B CA 1
ATOM 1860 C C . GLY B 1 111 ? 18.016 2.197 0.541 1 96.69 111 GLY B C 1
ATOM 1861 O O . GLY B 1 111 ? 18.156 2.555 1.712 1 96.69 111 GLY B O 1
ATOM 1862 N N . ALA B 1 112 ? 16.922 2.316 -0.17 1 97.31 112 ALA B N 1
ATOM 1863 C CA . ALA B 1 112 ? 15.734 2.838 0.504 1 97.31 112 ALA B CA 1
ATOM 1864 C C . ALA B 1 112 ? 15.328 1.94 1.67 1 97.31 112 ALA B C 1
ATOM 1866 O O . ALA B 1 112 ? 14.953 2.432 2.738 1 97.31 112 ALA B O 1
ATOM 1867 N N . ALA B 1 113 ? 15.383 0.65 1.449 1 97.88 113 ALA B N 1
ATOM 1868 C CA . ALA B 1 113 ? 15.039 -0.286 2.516 1 97.88 113 ALA B CA 1
ATOM 1869 C C . ALA B 1 113 ? 15.977 -0.123 3.711 1 97.88 113 ALA B C 1
ATOM 1871 O O . ALA B 1 113 ? 15.539 -0.148 4.863 1 97.88 113 ALA B O 1
ATOM 1872 N N . ARG B 1 114 ? 17.25 0.066 3.416 1 97.12 114 ARG B N 1
ATOM 1873 C CA . ARG B 1 114 ? 18.203 0.288 4.5 1 97.12 114 ARG B CA 1
ATOM 1874 C C . ARG B 1 114 ? 17.906 1.59 5.234 1 97.12 114 ARG B C 1
ATOM 1876 O O . ARG B 1 114 ? 18 1.654 6.461 1 97.12 114 ARG B O 1
ATOM 1883 N N . ARG B 1 115 ? 17.562 2.521 4.527 1 96.75 115 ARG B N 1
ATOM 1884 C CA . ARG B 1 115 ? 17.234 3.797 5.152 1 96.75 115 ARG B CA 1
ATOM 1885 C C . ARG B 1 115 ? 15.953 3.688 5.98 1 96.75 115 ARG B C 1
ATOM 1887 O O . ARG B 1 115 ? 15.812 4.367 6.996 1 96.75 115 ARG B O 1
ATOM 1894 N N . VAL B 1 116 ? 14.992 2.838 5.555 1 97.69 116 VAL B N 1
ATOM 1895 C CA . VAL B 1 116 ? 13.82 2.578 6.383 1 97.69 116 VAL B CA 1
ATOM 1896 C C . VAL B 1 116 ? 14.25 2.023 7.734 1 97.69 116 VAL B C 1
ATOM 1898 O O . VAL B 1 116 ? 13.773 2.475 8.781 1 97.69 116 VAL B O 1
ATOM 1901 N N . ALA B 1 117 ? 15.125 1.045 7.668 1 96.94 117 ALA B N 1
ATOM 1902 C CA . ALA B 1 117 ? 15.594 0.454 8.914 1 96.94 117 ALA B CA 1
ATOM 1903 C C . ALA B 1 117 ? 16.234 1.508 9.812 1 96.94 117 ALA B C 1
ATOM 1905 O O . ALA B 1 117 ? 15.906 1.609 11 1 96.94 117 ALA B O 1
ATOM 1906 N N . ASP B 1 118 ? 17.109 2.277 9.234 1 95.69 118 ASP B N 1
ATOM 1907 C CA . ASP B 1 118 ? 17.781 3.338 9.984 1 95.69 118 ASP B CA 1
ATOM 1908 C C . ASP B 1 118 ? 16.766 4.344 10.531 1 95.69 118 ASP B C 1
ATOM 1910 O O . ASP B 1 118 ? 16.875 4.758 11.688 1 95.69 118 ASP B O 1
ATOM 1914 N N . TYR B 1 119 ? 15.891 4.75 9.758 1 95.38 119 TYR B N 1
ATOM 1915 C CA . TYR B 1 119 ? 14.844 5.707 10.102 1 95.38 119 TYR B CA 1
ATOM 1916 C C . TYR B 1 119 ? 14.031 5.219 11.297 1 95.38 119 TYR B C 1
ATOM 1918 O O . TYR B 1 119 ? 13.812 5.965 12.25 1 95.38 119 TYR B O 1
ATOM 1926 N N . LEU B 1 120 ? 13.672 3.979 11.258 1 95.44 120 LEU B N 1
ATOM 1927 C CA . LEU B 1 120 ? 12.844 3.416 12.312 1 95.44 120 LEU B CA 1
ATOM 1928 C C . LEU B 1 120 ? 13.625 3.305 13.617 1 95.44 120 LEU B C 1
ATOM 1930 O O . LEU B 1 120 ? 13.039 3.338 14.703 1 95.44 120 LEU B O 1
ATOM 1934 N N . GLU B 1 121 ? 14.898 3.215 13.461 1 93.69 121 GLU B N 1
ATOM 1935 C CA . GLU B 1 121 ? 15.727 3.08 14.656 1 93.69 121 GLU B CA 1
ATOM 1936 C C . GLU B 1 121 ? 16.188 4.441 15.164 1 93.69 121 GLU B C 1
ATOM 1938 O O . GLU B 1 121 ? 16.938 4.527 16.141 1 93.69 121 GLU B O 1
ATOM 1943 N N . GLY B 1 122 ? 15.711 5.523 14.531 1 87.69 122 GLY B N 1
ATOM 1944 C CA . GLY B 1 122 ? 15.984 6.875 14.984 1 87.69 122 GLY B CA 1
ATOM 1945 C C . GLY B 1 122 ? 17.297 7.434 14.453 1 87.69 122 GLY B C 1
ATOM 1946 O O . GLY B 1 122 ? 17.797 8.438 14.961 1 87.69 122 GLY B O 1
ATOM 1947 N N . ASN B 1 123 ? 17.828 6.691 13.555 1 70.62 123 ASN B N 1
ATOM 1948 C CA . ASN B 1 123 ? 19.062 7.152 12.922 1 70.62 123 ASN B CA 1
ATOM 1949 C C . ASN B 1 123 ? 18.797 7.934 11.648 1 70.62 123 ASN B C 1
ATOM 1951 O O . ASN B 1 123 ? 18.938 7.402 10.547 1 70.62 123 ASN B O 1
ATOM 1955 N N . VAL B 1 124 ? 17.812 8.961 11.805 1 63.72 124 VAL B N 1
ATOM 1956 C CA . VAL B 1 124 ? 17.312 9.68 10.633 1 63.72 124 VAL B CA 1
ATOM 1957 C C . VAL B 1 124 ? 18.469 10.43 9.969 1 63.72 124 VAL B C 1
ATOM 1959 O O . VAL B 1 124 ? 19.375 10.906 10.648 1 63.72 124 VAL B O 1
ATOM 1962 N N . TRP B 1 125 ? 18.609 10 8.703 1 57.44 125 TRP B N 1
ATOM 1963 C CA . TRP B 1 125 ? 19.516 10.797 7.875 1 57.44 125 TRP B CA 1
ATOM 1964 C C . TRP B 1 125 ? 19.062 12.25 7.809 1 57.44 125 TRP B C 1
ATOM 1966 O O . TRP B 1 125 ? 17.859 12.523 7.66 1 57.44 125 TRP B O 1
ATOM 1976 N N . LYS B 1 126 ? 19.531 13.109 8.633 1 54.91 126 LYS B N 1
ATOM 1977 C CA . LYS B 1 126 ? 19.344 14.523 8.32 1 54.91 126 LYS B CA 1
ATOM 1978 C C . LYS B 1 126 ? 20.25 14.953 7.168 1 54.91 126 LYS B C 1
ATOM 1980 O O . LYS B 1 126 ? 21.453 14.695 7.188 1 54.91 126 LYS B O 1
ATOM 1985 N N . PRO B 1 127 ? 19.594 15.07 5.996 1 48.62 127 PRO B N 1
ATOM 1986 C CA . PRO B 1 127 ? 20.516 15.539 4.953 1 48.62 127 PRO B CA 1
ATOM 1987 C C . PRO B 1 127 ? 21.406 16.688 5.426 1 48.62 127 PRO B C 1
ATOM 1989 O O . PRO B 1 127 ? 20.922 17.609 6.094 1 48.62 127 PRO B O 1
ATOM 1992 N N . THR B 1 128 ? 22.562 16.344 5.91 1 44.66 128 THR B N 1
ATOM 1993 C CA . THR B 1 128 ? 23.422 17.516 6.035 1 44.66 128 THR B CA 1
ATOM 1994 C C . THR B 1 128 ? 23.281 18.406 4.809 1 44.66 128 THR B C 1
ATOM 1996 O O . THR B 1 128 ? 23.516 17.969 3.68 1 44.66 128 THR B O 1
ATOM 1999 N N . LEU B 1 129 ? 22.359 19.219 4.922 1 39.03 129 LEU B N 1
ATOM 2000 C CA . LEU B 1 129 ? 22.453 20.172 3.818 1 39.03 129 LEU B CA 1
ATOM 2001 C C . LEU B 1 129 ? 23.906 20.484 3.496 1 39.03 129 LEU B C 1
ATOM 2003 O O . LEU B 1 129 ? 24.609 21.109 4.305 1 39.03 129 LEU B O 1
ATOM 2007 N N . VAL B 1 130 ? 24.688 19.484 2.994 1 40.47 130 VAL B N 1
ATOM 2008 C CA . VAL B 1 130 ? 25.969 20 2.543 1 40.47 130 VAL B CA 1
ATOM 2009 C C . VAL B 1 130 ? 25.766 21.312 1.778 1 40.47 130 VAL B C 1
ATOM 2011 O O . VAL B 1 130 ? 24.969 21.375 0.845 1 40.47 130 VAL B O 1
ATOM 2014 N N . ALA B 1 131 ? 25.922 22.391 2.439 1 35.84 131 ALA B N 1
ATOM 2015 C CA . ALA B 1 131 ? 26.172 23.578 1.629 1 35.84 131 ALA B CA 1
ATOM 2016 C C . ALA B 1 131 ? 26.859 23.203 0.315 1 35.84 131 ALA B C 1
ATOM 2018 O O . ALA B 1 131 ? 27.562 22.188 0.236 1 35.84 131 ALA B O 1
ATOM 2019 N N . PRO B 1 132 ? 26.547 23.656 -0.939 1 37.78 132 PRO B N 1
ATOM 2020 C CA . PRO B 1 132 ? 27.219 23.188 -2.146 1 37.78 132 PRO B CA 1
ATOM 2021 C C . PRO B 1 132 ? 28.609 22.625 -1.856 1 37.78 132 PRO B C 1
ATOM 2023 O O . PRO B 1 132 ? 29.188 21.922 -2.693 1 37.78 132 PRO B O 1
ATOM 2026 N N . GLY B 1 133 ? 29.375 23.203 -0.925 1 34.06 133 GLY B N 1
ATOM 2027 C CA . GLY B 1 133 ? 30.797 22.969 -0.776 1 34.06 133 GLY B CA 1
ATOM 2028 C C . GLY B 1 133 ? 31.125 21.766 0.083 1 34.06 133 GLY B C 1
ATOM 2029 O O . GLY B 1 133 ? 32.062 21.016 -0.218 1 34.06 133 GLY B O 1
ATOM 2030 N N . VAL B 1 134 ? 30.969 21.734 1.527 1 34.19 134 VAL B N 1
ATOM 2031 C CA . VAL B 1 134 ? 31.766 20.891 2.414 1 34.19 134 VAL B CA 1
ATOM 2032 C C . VAL B 1 134 ? 31.094 19.547 2.6 1 34.19 134 VAL B C 1
ATOM 2034 O O . VAL B 1 134 ? 29.969 19.469 3.094 1 34.19 134 VAL B O 1
ATOM 2037 N N . TYR B 1 135 ? 31.266 18.578 1.739 1 33.72 135 TYR B N 1
ATOM 2038 C CA . TYR B 1 135 ? 30.953 17.156 1.768 1 33.72 135 TYR B CA 1
ATOM 2039 C C . TYR B 1 135 ? 31.547 16.484 3 1 33.72 135 TYR B C 1
ATOM 2041 O O . TYR B 1 135 ? 32.781 16.312 3.082 1 33.72 135 TYR B O 1
ATOM 2049 N N . GLN B 1 136 ? 31.25 16.812 4.273 1 32.16 136 GLN B N 1
ATOM 2050 C CA . GLN B 1 136 ? 32.062 16.109 5.25 1 32.16 136 GLN B CA 1
ATOM 2051 C C . GLN B 1 136 ? 31.766 14.609 5.258 1 32.16 136 GLN B C 1
ATOM 2053 O O . GLN B 1 136 ? 30.594 14.219 5.312 1 32.16 136 GLN B O 1
ATOM 2058 N N . LEU B 1 137 ? 32.719 13.773 4.762 1 30.78 137 LEU B N 1
ATOM 2059 C CA . LEU B 1 137 ? 32.969 12.336 4.797 1 30.78 137 LEU B CA 1
ATOM 2060 C C . LEU B 1 137 ? 32.781 11.789 6.215 1 30.78 137 LEU B C 1
ATOM 2062 O O . LEU B 1 137 ? 33.125 12.469 7.188 1 30.78 137 LEU B O 1
ATOM 2066 N N . PRO B 1 138 ? 32 10.75 6.406 1 35.66 138 PRO B N 1
ATOM 2067 C CA . PRO B 1 138 ? 31.984 10.133 7.73 1 35.66 138 PRO B CA 1
ATOM 2068 C C . PRO B 1 138 ? 33.375 9.883 8.305 1 35.66 138 PRO B C 1
ATOM 2070 O O . PRO B 1 138 ? 34.312 9.633 7.555 1 35.66 138 PRO B O 1
ATOM 2073 N N . SER B 1 139 ? 33.562 10.531 9.609 1 26.8 139 SER B N 1
ATOM 2074 C CA . SER B 1 139 ? 34.812 10.164 10.266 1 26.8 139 SER B CA 1
ATOM 2075 C C . SER B 1 139 ? 34.938 8.656 10.43 1 26.8 139 SER B C 1
ATOM 2077 O O . SER B 1 139 ? 33.938 7.961 10.547 1 26.8 139 SER B O 1
#

pLDDT: mean 89.04, std 18.36, range [26.8, 98.69]